Protein AF-A0A1B9GED1-F1 (afdb_monomer_lite)

Radius of gyration: 31.25 Å; chains: 1; bounding box: 95×29×102 Å

Secondary structure (DSSP, 8-state):
--STTSTTSSS-TT-----HHHHHHHHHHHHHHHHHHHHHHHHHHHHHBTTTBTT--SEEEEEPTTSSSS--EEEEEETTEEEEEES-SSSS-SEEE--SS----TTTTT--TT-HHHHHH----HHHHHHHHHHHHHHHHHHHHHHHHHH-TTTHHHHHHHHHHHHHHHHHHHHHHHHHHHHHHHHHHH-SS-EEEEE-HHHHHHHHHHHHHHHHHHHHHHHHHHHHHHHHS-GGGSSTTS-S----------

Structure (mmCIF, N/CA/C/O backbone):
data_AF-A0A1B9GED1-F1
#
_entry.id   AF-A0A1B9GED1-F1
#
loop_
_atom_site.group_PDB
_atom_site.id
_atom_site.type_symbol
_atom_site.label_atom_id
_atom_site.label_alt_id
_atom_site.label_comp_id
_atom_site.label_asym_id
_atom_site.label_entity_id
_atom_site.label_seq_id
_atom_site.pdbx_PDB_ins_code
_atom_site.Cartn_x
_atom_site.Cartn_y
_atom_site.Cartn_z
_atom_site.occupancy
_atom_site.B_iso_or_equiv
_atom_site.auth_seq_id
_atom_site.auth_comp_id
_atom_site.auth_asym_id
_atom_site.auth_atom_id
_atom_site.pdbx_PDB_model_num
ATOM 1 N N . MET A 1 1 ? -71.899 12.564 31.292 1.00 49.69 1 MET A N 1
ATOM 2 C CA . MET A 1 1 ? -70.900 12.578 30.197 1.00 49.69 1 MET A CA 1
ATOM 3 C C . MET A 1 1 ? -69.462 12.657 30.742 1.00 49.69 1 MET A C 1
ATOM 5 O O . MET A 1 1 ? -68.609 13.243 30.095 1.00 49.69 1 MET A O 1
ATOM 9 N N . SER A 1 2 ? -69.159 12.037 31.894 1.00 50.91 2 SER A N 1
ATOM 10 C CA . SER A 1 2 ? -67.890 12.302 32.607 1.00 50.91 2 SER A CA 1
ATOM 11 C C . SER A 1 2 ? -67.133 11.052 33.078 1.00 50.91 2 SER A C 1
ATOM 13 O O . SER A 1 2 ? -66.096 11.191 33.710 1.00 50.91 2 SER A O 1
ATOM 15 N N . GLU A 1 3 ? -67.602 9.841 32.758 1.00 50.19 3 GLU A N 1
ATOM 16 C CA . GLU A 1 3 ? -66.958 8.585 33.200 1.00 50.19 3 GLU A CA 1
ATOM 17 C C . GLU A 1 3 ? -66.193 7.836 32.097 1.00 50.19 3 GLU A C 1
ATOM 19 O O . GLU A 1 3 ? -65.493 6.868 32.373 1.00 50.19 3 GLU A O 1
ATOM 24 N N . LEU A 1 4 ? -66.255 8.295 30.844 1.00 48.47 4 LEU A N 1
ATOM 25 C CA . LEU A 1 4 ? -65.617 7.606 29.712 1.00 48.47 4 LEU A CA 1
ATOM 26 C C . LEU A 1 4 ? -64.160 8.023 29.450 1.00 48.47 4 LEU A C 1
ATOM 28 O O . LEU A 1 4 ? -63.501 7.407 28.624 1.00 48.47 4 LEU A O 1
ATOM 32 N N . ALA A 1 5 ? -63.630 9.011 30.178 1.00 50.72 5 ALA A N 1
ATOM 33 C CA . ALA A 1 5 ? -62.252 9.488 30.007 1.00 50.72 5 ALA A CA 1
ATOM 34 C C . ALA A 1 5 ? -61.219 8.771 30.902 1.00 50.72 5 ALA A C 1
ATOM 36 O O . ALA A 1 5 ? -60.024 9.023 30.781 1.00 50.72 5 ALA A O 1
ATOM 37 N N . VAL A 1 6 ? -61.648 7.881 31.805 1.00 52.50 6 VAL A N 1
ATOM 38 C CA . VAL A 1 6 ? -60.751 7.248 32.795 1.00 52.50 6 VAL A CA 1
ATOM 39 C C . VAL A 1 6 ? -60.205 5.892 32.320 1.00 52.50 6 VAL A C 1
ATOM 41 O O . VAL A 1 6 ? -59.178 5.432 32.811 1.00 52.50 6 VAL A O 1
ATOM 44 N N . LEU A 1 7 ? -60.819 5.262 31.313 1.00 46.66 7 LEU A N 1
ATOM 45 C CA . LEU A 1 7 ? -60.425 3.919 30.861 1.00 46.66 7 LEU A CA 1
ATOM 46 C C . LEU A 1 7 ? -59.359 3.887 29.756 1.00 46.66 7 LEU A C 1
ATOM 48 O O . LEU A 1 7 ? -58.819 2.819 29.476 1.00 46.66 7 LEU A O 1
ATOM 52 N N . GLU A 1 8 ? -58.990 5.029 29.176 1.00 49.50 8 GLU A N 1
ATOM 53 C CA . GLU A 1 8 ? -57.940 5.087 28.145 1.00 49.50 8 GLU A CA 1
ATOM 54 C C . GLU A 1 8 ? -56.538 5.380 28.713 1.00 49.50 8 GLU A C 1
ATOM 56 O O . GLU A 1 8 ? -55.546 5.302 27.998 1.00 49.50 8 GLU A O 1
ATOM 61 N N . SER A 1 9 ? -56.422 5.636 30.023 1.00 47.53 9 SER A N 1
ATOM 62 C CA . SER A 1 9 ? -55.143 5.982 30.668 1.00 47.53 9 SER A CA 1
ATOM 63 C C . SER A 1 9 ? -54.380 4.785 31.258 1.00 47.53 9 SER A C 1
ATOM 65 O O . SER A 1 9 ? -53.313 4.973 31.837 1.00 47.53 9 SER A O 1
ATOM 67 N N . SER A 1 10 ? -54.895 3.555 31.155 1.00 49.31 10 SER A N 1
ATOM 68 C CA . SER A 1 10 ? -54.332 2.398 31.882 1.00 49.31 10 SER A CA 1
ATOM 69 C C . SER A 1 10 ? -53.631 1.361 30.991 1.00 49.31 10 SER A C 1
ATOM 71 O O . SER A 1 10 ? -53.349 0.248 31.425 1.00 49.31 10 SER A O 1
ATOM 73 N N . LYS A 1 11 ? -53.320 1.703 29.731 1.00 47.22 11 LYS A N 1
ATOM 74 C CA . LYS A 1 11 ? -52.725 0.757 28.766 1.00 47.22 11 LYS A CA 1
ATOM 75 C C . LYS A 1 11 ? -51.318 1.120 28.274 1.00 47.22 11 LYS A C 1
ATOM 77 O O . LYS A 1 11 ? -50.895 0.608 27.242 1.00 47.22 11 LYS A O 1
ATOM 82 N N . GLU A 1 12 ? -50.576 1.936 29.024 1.00 50.53 12 GLU A N 1
ATOM 83 C CA . GLU A 1 12 ? -49.161 2.249 28.736 1.00 50.53 12 GLU A CA 1
ATOM 84 C C . GLU A 1 12 ? -48.165 1.840 29.838 1.00 50.53 12 GLU A C 1
ATOM 86 O O . GLU A 1 12 ? -46.973 2.119 29.732 1.00 50.53 12 GLU A O 1
ATOM 91 N N . GLU A 1 13 ? -48.577 1.091 30.862 1.00 48.38 13 GLU A N 1
ATOM 92 C CA . GLU A 1 13 ? -47.628 0.544 31.839 1.00 48.38 13 GLU A CA 1
ATOM 93 C C . GLU A 1 13 ? -47.234 -0.889 31.483 1.00 48.38 13 GLU A C 1
ATOM 95 O O . GLU A 1 13 ? -47.872 -1.867 31.867 1.00 48.38 13 GLU A O 1
ATOM 100 N N . GLY A 1 14 ? -46.155 -1.038 30.715 1.00 47.31 14 GLY A N 1
ATOM 101 C CA . GLY A 1 14 ? -45.627 -2.376 30.454 1.00 47.31 14 GLY A CA 1
ATOM 102 C C . GLY A 1 14 ? -44.462 -2.498 29.487 1.00 47.31 14 GLY A C 1
ATOM 103 O O . GLY A 1 14 ? -44.028 -3.617 29.218 1.00 47.31 14 GLY A O 1
ATOM 104 N N . SER A 1 15 ? -43.901 -1.405 28.967 1.00 44.84 15 SER A N 1
ATOM 105 C CA . SER A 1 15 ? -42.656 -1.506 28.203 1.00 44.84 15 SER A CA 1
ATOM 106 C C . SER A 1 15 ? -41.478 -1.557 29.173 1.00 44.84 15 SER A C 1
ATOM 108 O O . SER A 1 15 ? -40.827 -0.553 29.453 1.00 44.84 15 SER A O 1
ATOM 110 N N . LYS A 1 16 ? -41.219 -2.754 29.726 1.00 47.09 16 LYS A N 1
ATOM 111 C CA . LYS A 1 16 ? -39.972 -3.088 30.430 1.00 47.09 16 LYS A CA 1
ATOM 112 C C . LYS A 1 16 ? -38.808 -2.616 29.564 1.00 47.09 16 LYS A C 1
ATOM 114 O O . LYS A 1 16 ? -38.474 -3.257 28.564 1.00 47.09 16 LYS A O 1
ATOM 119 N N . GLY A 1 17 ? -38.209 -1.492 29.953 1.00 49.69 17 GLY A N 1
ATOM 120 C CA . GLY A 1 17 ? -37.041 -0.911 29.315 1.00 49.69 17 GLY A CA 1
ATOM 121 C C . GLY A 1 17 ? -35.913 -1.929 29.314 1.00 49.69 17 GLY A C 1
ATOM 122 O O . GLY A 1 17 ? -35.158 -2.049 30.277 1.00 49.69 17 GLY A O 1
ATOM 123 N N . ARG A 1 18 ? -35.800 -2.703 28.228 1.00 52.97 18 ARG A N 1
ATOM 124 C CA . ARG A 1 18 ? -34.623 -3.534 27.987 1.00 52.97 18 ARG A CA 1
ATOM 125 C C . ARG A 1 18 ? -33.403 -2.615 28.059 1.00 52.97 18 ARG A C 1
ATOM 127 O O . ARG A 1 18 ? -33.488 -1.482 27.592 1.00 52.97 18 ARG A O 1
ATOM 134 N N . PRO A 1 19 ? -32.263 -3.062 28.601 1.00 52.03 19 PRO A N 1
ATOM 135 C CA . PRO A 1 19 ? -31.052 -2.252 28.685 1.00 52.03 19 PRO A CA 1
ATOM 136 C C . PRO A 1 19 ? -30.494 -1.965 27.276 1.00 52.03 19 PRO A C 1
ATOM 138 O O . PRO A 1 19 ? -29.561 -2.612 26.800 1.00 52.03 19 PRO A O 1
ATOM 141 N N . VAL A 1 20 ? -31.065 -0.968 26.589 1.00 57.56 20 VAL A N 1
ATOM 142 C CA . VAL A 1 20 ? -30.758 -0.584 25.197 1.00 57.56 20 VAL A CA 1
ATOM 143 C C . VAL A 1 20 ? -29.296 -0.129 25.049 1.00 57.56 20 VAL A C 1
ATOM 145 O O . VAL A 1 20 ? -28.710 -0.195 23.967 1.00 57.56 20 VAL A O 1
ATOM 148 N N . GLY A 1 21 ? -28.647 0.266 26.149 1.00 63.56 21 GLY A N 1
ATOM 149 C CA . GLY A 1 21 ? -27.262 0.742 26.150 1.00 63.56 21 GLY A CA 1
ATOM 150 C C . GLY A 1 21 ? -26.200 -0.328 25.861 1.00 63.56 21 GLY A C 1
ATOM 151 O O . GLY A 1 21 ? -25.127 0.009 25.356 1.00 63.56 21 GLY A O 1
ATOM 152 N N . GLY A 1 22 ? -26.470 -1.605 26.156 1.00 76.00 22 GLY A N 1
ATOM 153 C CA . GLY A 1 22 ? -25.480 -2.681 26.006 1.00 76.00 22 GLY A CA 1
ATOM 154 C C . GLY A 1 22 ? -25.282 -3.131 24.558 1.00 76.00 22 GLY A C 1
ATOM 155 O O . GLY A 1 22 ? -24.154 -3.349 24.116 1.00 76.00 22 GLY A O 1
ATOM 156 N N . TRP A 1 23 ? -26.371 -3.236 23.796 1.00 81.56 23 TRP A N 1
ATOM 157 C CA . TRP A 1 23 ? -26.339 -3.781 22.437 1.00 81.56 23 TRP A CA 1
ATOM 158 C C . TRP A 1 23 ? -25.676 -2.830 21.435 1.00 81.56 23 TRP A C 1
ATOM 160 O O . TRP A 1 23 ? -24.825 -3.258 20.658 1.00 81.56 23 TRP A O 1
ATOM 170 N N . ARG A 1 24 ? -25.943 -1.519 21.541 1.00 83.38 24 ARG A N 1
ATOM 171 C CA . ARG A 1 24 ? -25.290 -0.495 20.704 1.00 83.38 24 ARG A CA 1
ATOM 172 C C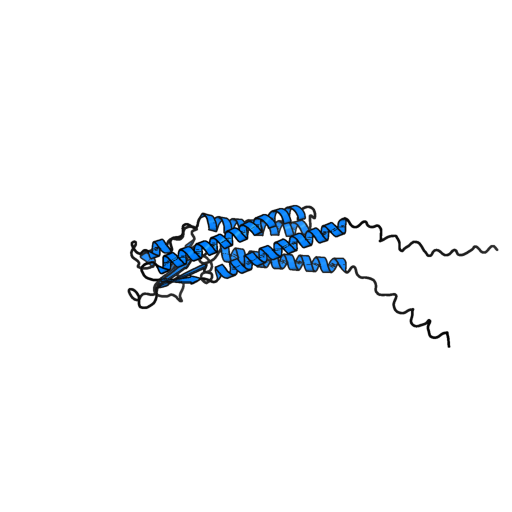 . ARG A 1 24 ? -23.764 -0.501 20.843 1.00 83.38 24 ARG A C 1
ATOM 174 O O . ARG A 1 24 ? -23.058 -0.358 19.853 1.00 83.38 24 ARG A O 1
ATOM 181 N N . ARG A 1 25 ? -23.244 -0.718 22.058 1.00 81.50 25 ARG A N 1
ATOM 182 C CA . ARG A 1 25 ? -21.794 -0.827 22.306 1.00 81.50 25 ARG A CA 1
ATOM 183 C C . ARG A 1 25 ? -21.185 -2.073 21.673 1.00 81.50 25 ARG A C 1
ATOM 185 O O . ARG A 1 25 ? -20.108 -1.981 21.098 1.00 81.50 25 ARG A O 1
ATOM 192 N N . LYS A 1 26 ? -21.874 -3.215 21.758 1.00 85.94 26 LYS A N 1
ATOM 193 C CA . LYS A 1 26 ? -21.424 -4.459 21.119 1.00 85.94 26 LYS A CA 1
ATOM 194 C C . LYS A 1 26 ? -21.364 -4.304 19.599 1.00 85.94 26 LYS A C 1
ATOM 196 O O . LYS A 1 26 ? -20.358 -4.673 19.009 1.00 85.94 26 LYS A O 1
ATOM 201 N N . ILE A 1 27 ? -22.384 -3.694 18.990 1.00 89.38 27 ILE A N 1
ATOM 202 C CA . ILE A 1 27 ? -22.402 -3.417 17.544 1.00 89.38 27 ILE A CA 1
ATOM 203 C C . ILE A 1 27 ? -21.250 -2.486 17.154 1.00 89.38 27 ILE A C 1
ATOM 205 O O . ILE A 1 27 ? -20.522 -2.790 16.216 1.00 89.38 27 ILE A O 1
ATOM 209 N N . ALA A 1 28 ? -21.039 -1.392 17.895 1.00 88.25 28 ALA A N 1
ATOM 210 C CA . ALA A 1 28 ? -19.936 -0.469 17.626 1.00 88.25 28 ALA A CA 1
ATOM 211 C C . ALA A 1 28 ? -18.566 -1.159 17.735 1.00 88.25 28 ALA A C 1
ATOM 213 O O . ALA A 1 28 ? -17.721 -0.984 16.864 1.00 88.25 28 ALA A O 1
ATOM 214 N N . PHE A 1 29 ? -18.362 -1.987 18.764 1.00 88.19 29 PHE A N 1
ATOM 215 C CA . PHE A 1 29 ? -17.123 -2.744 18.938 1.00 88.19 29 PHE A CA 1
ATOM 216 C C . PHE A 1 29 ? -16.876 -3.717 17.778 1.00 88.19 29 PHE A C 1
ATOM 218 O O . PHE A 1 29 ? -15.775 -3.741 17.235 1.00 88.19 29 PHE A O 1
ATOM 225 N N . VAL A 1 30 ? -17.897 -4.479 17.371 1.00 90.62 30 VAL A N 1
ATOM 226 C CA . VAL A 1 30 ? -17.800 -5.410 16.236 1.00 90.62 30 VAL A CA 1
ATOM 227 C C . VAL A 1 30 ? -17.515 -4.653 14.939 1.00 90.62 30 VAL A C 1
ATOM 229 O O . VAL A 1 30 ? -16.606 -5.037 14.215 1.00 90.62 30 VAL A O 1
ATOM 232 N N . GLY A 1 31 ? -18.212 -3.544 14.676 1.00 92.38 31 GLY A N 1
ATOM 233 C CA . GLY A 1 31 ? -17.988 -2.730 13.478 1.00 92.38 31 GLY A CA 1
ATOM 234 C C . GLY A 1 31 ? -16.567 -2.165 13.400 1.00 92.38 31 GLY A C 1
ATOM 235 O O . GLY A 1 31 ? -15.905 -2.304 12.373 1.00 92.38 31 GLY A O 1
ATOM 236 N N . ILE A 1 32 ? -16.062 -1.599 14.503 1.00 90.50 32 ILE A N 1
ATOM 237 C CA . ILE A 1 32 ? -14.676 -1.115 14.590 1.00 90.50 32 ILE A CA 1
ATOM 238 C C . ILE A 1 32 ? -13.698 -2.275 14.382 1.00 90.50 32 ILE A C 1
ATOM 240 O O . ILE A 1 32 ? -12.747 -2.142 13.619 1.00 90.50 32 ILE A O 1
ATOM 244 N N . PHE A 1 33 ? -13.942 -3.430 15.003 1.00 89.44 33 PHE A N 1
ATOM 245 C CA . PHE A 1 33 ? -13.095 -4.611 14.845 1.00 89.44 33 PHE A CA 1
ATOM 246 C C . PHE A 1 33 ? -13.048 -5.114 13.392 1.00 89.44 33 PHE A C 1
ATOM 248 O O . PHE A 1 33 ? -11.969 -5.416 12.881 1.00 89.44 33 PHE A O 1
ATOM 255 N N . THR A 1 34 ? -14.182 -5.144 12.693 1.00 92.19 34 THR A N 1
ATOM 256 C CA . THR A 1 34 ? -14.242 -5.520 11.275 1.00 92.19 34 THR A CA 1
ATOM 257 C C . THR A 1 34 ? -13.488 -4.524 10.393 1.00 92.19 34 THR A C 1
ATOM 259 O O . THR A 1 34 ? -12.679 -4.945 9.566 1.00 92.19 34 THR A O 1
ATOM 262 N N . LEU A 1 35 ? -13.681 -3.214 10.593 1.00 91.56 35 LEU A N 1
ATOM 263 C CA . LEU A 1 35 ? -12.949 -2.172 9.857 1.00 91.56 35 LEU A CA 1
ATOM 264 C C . LEU A 1 35 ? -11.442 -2.277 10.074 1.00 91.56 35 LEU A C 1
ATOM 266 O O . LEU A 1 35 ? -10.665 -2.240 9.119 1.00 91.56 35 LEU A O 1
ATOM 270 N N . ILE A 1 36 ? -11.042 -2.484 11.329 1.00 88.06 36 ILE A N 1
ATOM 271 C CA . ILE A 1 36 ? -9.669 -2.777 11.711 1.00 88.06 36 ILE A CA 1
ATOM 272 C C . ILE A 1 36 ? -9.158 -3.939 10.854 1.00 88.06 36 ILE A C 1
ATOM 274 O O . ILE A 1 36 ? -8.160 -3.766 10.154 1.00 88.06 36 ILE A O 1
ATOM 278 N N . LEU A 1 37 ? -9.804 -5.114 10.892 1.00 90.56 37 LEU A N 1
ATOM 279 C CA . LEU A 1 37 ? -9.379 -6.314 10.154 1.00 90.56 37 LEU A CA 1
ATOM 280 C C . LEU A 1 37 ? -9.177 -6.037 8.664 1.00 90.56 37 LEU A C 1
ATOM 282 O O . LEU A 1 37 ? -8.064 -6.251 8.188 1.00 90.56 37 LEU A O 1
ATOM 286 N N . ILE A 1 38 ? -10.183 -5.468 7.993 1.00 93.00 38 ILE A N 1
ATOM 287 C CA . ILE A 1 38 ? -10.121 -5.107 6.568 1.00 93.00 38 ILE A CA 1
ATOM 288 C C . ILE A 1 38 ? -8.890 -4.244 6.286 1.00 93.00 38 ILE A C 1
ATOM 290 O O . ILE A 1 38 ? -8.091 -4.573 5.414 1.00 93.00 38 ILE A O 1
ATOM 294 N N . THR A 1 39 ? -8.690 -3.188 7.076 1.00 91.00 39 THR A N 1
ATOM 295 C CA . THR A 1 39 ? -7.584 -2.238 6.889 1.00 91.00 39 THR A CA 1
ATOM 296 C C . THR A 1 39 ? -6.218 -2.924 6.905 1.00 91.00 39 THR A C 1
ATOM 298 O O . THR A 1 39 ? -5.364 -2.645 6.077 1.00 91.00 39 THR A O 1
ATOM 301 N N . PHE A 1 40 ? -5.997 -3.870 7.811 1.00 88.56 40 PHE A N 1
ATOM 302 C CA . PHE A 1 40 ? -4.710 -4.578 7.883 1.00 88.56 40 PHE A CA 1
ATOM 303 C C . PHE A 1 40 ? -4.542 -5.636 6.831 1.00 88.56 40 PHE A C 1
ATOM 305 O O . PHE A 1 40 ? -3.427 -5.825 6.375 1.00 88.56 40 PHE A O 1
ATOM 312 N N . THR A 1 41 ? -5.616 -6.323 6.449 1.00 91.94 41 THR A N 1
ATOM 313 C CA . THR A 1 41 ? -5.545 -7.234 5.312 1.00 91.94 41 THR A CA 1
ATOM 314 C C . THR A 1 41 ? -5.113 -6.458 4.072 1.00 91.94 41 THR A C 1
ATOM 316 O O . THR A 1 41 ? -4.221 -6.915 3.368 1.00 91.94 41 THR A O 1
ATOM 319 N N . LEU A 1 42 ? -5.645 -5.247 3.863 1.00 92.06 42 LEU A N 1
ATOM 320 C CA . LEU A 1 42 ? -5.200 -4.358 2.789 1.00 92.06 42 LEU A CA 1
ATOM 321 C C . LEU A 1 42 ? -3.726 -3.948 2.944 1.00 92.06 42 LEU A C 1
ATOM 323 O O . LEU A 1 42 ? -2.961 -4.133 2.004 1.00 92.06 42 LEU A O 1
ATOM 327 N N . GLN A 1 43 ? -3.287 -3.473 4.118 1.00 89.38 43 GLN A N 1
ATOM 328 C CA . GLN A 1 43 ? -1.872 -3.115 4.339 1.00 89.38 43 GLN A CA 1
ATOM 329 C C . GLN A 1 43 ? -0.916 -4.297 4.151 1.00 89.38 43 GLN A C 1
ATOM 331 O O . GLN A 1 43 ? 0.175 -4.132 3.605 1.00 89.38 43 GLN A O 1
ATOM 336 N N . LEU A 1 44 ? -1.319 -5.489 4.591 1.00 88.69 44 LEU A N 1
ATOM 337 C CA . LEU A 1 44 ? -0.540 -6.712 4.467 1.00 88.69 44 LEU A CA 1
ATOM 338 C C . LEU A 1 44 ? -0.439 -7.143 3.000 1.00 88.69 44 LEU A C 1
ATOM 340 O O . LEU A 1 44 ? 0.664 -7.406 2.529 1.00 88.69 44 LEU A O 1
ATOM 344 N N . LEU A 1 45 ? -1.556 -7.142 2.263 1.00 90.06 45 LEU A N 1
ATOM 345 C CA . LEU A 1 45 ? -1.579 -7.414 0.821 1.00 90.06 45 LEU A CA 1
ATOM 346 C C . LEU A 1 45 ? -0.681 -6.437 0.057 1.00 90.06 45 LEU A C 1
ATOM 348 O O . LEU A 1 45 ? 0.136 -6.860 -0.760 1.00 90.06 45 LEU A O 1
ATOM 352 N N . SER A 1 46 ? -0.770 -5.144 0.369 1.00 86.69 46 SER A N 1
ATOM 353 C CA . SER A 1 46 ? 0.071 -4.122 -0.251 1.00 86.69 46 SER A CA 1
ATOM 354 C C . SER A 1 46 ? 1.555 -4.296 0.090 1.00 86.69 46 SER A C 1
ATOM 356 O O . SER A 1 46 ? 2.410 -4.133 -0.779 1.00 86.69 46 SER A O 1
ATOM 358 N N . SER A 1 47 ? 1.877 -4.679 1.327 1.00 83.38 47 SER A N 1
ATOM 359 C CA . SER A 1 47 ? 3.257 -4.886 1.797 1.00 83.38 47 SER A CA 1
ATOM 360 C C . SER A 1 47 ? 3.907 -6.157 1.227 1.00 83.38 47 SER A C 1
ATOM 362 O O . SER A 1 47 ? 5.127 -6.207 1.061 1.00 83.38 47 SER A O 1
ATOM 364 N N . LEU A 1 48 ? 3.106 -7.178 0.904 1.00 82.44 48 LEU A N 1
ATOM 365 C CA . LEU A 1 48 ? 3.549 -8.445 0.304 1.00 82.44 48 LEU A CA 1
ATOM 366 C C . LEU A 1 48 ? 3.539 -8.425 -1.240 1.00 82.44 48 LEU A C 1
ATOM 368 O O . LEU A 1 48 ? 3.965 -9.394 -1.868 1.00 82.44 48 LEU A O 1
ATOM 372 N N . SER A 1 49 ? 3.084 -7.333 -1.857 1.00 77.62 49 SER A N 1
ATOM 373 C CA . SER A 1 49 ? 2.788 -7.240 -3.295 1.00 77.62 49 SER A CA 1
ATOM 374 C C . SER A 1 49 ? 3.963 -7.490 -4.265 1.00 77.62 49 SER A C 1
ATOM 376 O O . SER A 1 49 ? 5.136 -7.279 -3.947 1.00 77.62 49 SER A O 1
ATOM 378 N N . THR A 1 50 ? 3.582 -7.925 -5.473 1.00 67.19 50 THR A N 1
ATOM 379 C CA . THR A 1 50 ? 4.323 -8.274 -6.706 1.00 67.19 50 THR A CA 1
ATOM 380 C C . THR A 1 50 ? 5.222 -9.491 -6.653 1.00 67.19 50 THR A C 1
ATOM 382 O O . THR A 1 50 ? 5.071 -10.359 -7.503 1.00 67.19 50 THR A O 1
ATOM 385 N N . ALA A 1 51 ? 6.117 -9.610 -5.672 1.00 66.69 51 ALA A N 1
ATOM 386 C CA . ALA A 1 51 ? 7.021 -10.764 -5.645 1.00 66.69 51 ALA A CA 1
ATOM 387 C C . ALA A 1 51 ? 6.335 -12.049 -5.140 1.00 66.69 51 ALA A C 1
ATOM 389 O O . ALA A 1 51 ? 6.794 -13.148 -5.433 1.00 66.69 51 ALA A O 1
ATOM 390 N N . ILE A 1 52 ? 5.229 -11.908 -4.398 1.00 71.88 52 ILE A N 1
ATOM 391 C CA . ILE A 1 52 ? 4.420 -13.027 -3.886 1.00 71.88 52 ILE A CA 1
ATOM 392 C C . ILE A 1 52 ? 3.083 -13.121 -4.632 1.00 71.88 52 ILE A C 1
ATOM 394 O O . ILE A 1 52 ? 2.624 -14.216 -4.943 1.00 71.88 52 ILE A O 1
ATOM 398 N N . ILE A 1 53 ? 2.459 -11.975 -4.931 1.00 78.38 53 ILE A N 1
ATOM 399 C CA . ILE A 1 53 ? 1.189 -11.900 -5.662 1.00 78.38 53 ILE A CA 1
ATOM 400 C C . ILE A 1 53 ? 1.420 -11.087 -6.935 1.00 78.38 53 ILE A C 1
ATOM 402 O O . ILE A 1 53 ? 1.392 -9.857 -6.907 1.00 78.38 53 ILE A O 1
ATOM 406 N N . THR A 1 54 ? 1.658 -11.787 -8.042 1.00 75.75 54 THR A N 1
ATOM 407 C CA . THR A 1 54 ? 2.010 -11.212 -9.348 1.00 75.75 54 THR A CA 1
ATOM 408 C C . THR A 1 54 ? 1.016 -10.187 -9.912 1.00 75.75 54 THR A C 1
ATOM 410 O O . THR A 1 54 ? 1.497 -9.194 -10.454 1.00 75.75 54 THR A O 1
ATOM 413 N N . PRO A 1 55 ? -0.325 -10.321 -9.772 1.00 77.62 55 PRO A N 1
ATOM 414 C CA . PRO A 1 55 ? -1.252 -9.303 -10.278 1.00 77.62 55 PRO A CA 1
ATOM 415 C C . PRO A 1 55 ? -1.324 -8.047 -9.400 1.00 77.62 55 PRO A C 1
ATOM 417 O O . PRO A 1 55 ? -1.976 -7.079 -9.780 1.00 77.62 55 PRO A O 1
ATOM 420 N N . LEU A 1 56 ? -0.716 -8.055 -8.207 1.00 83.38 56 LEU A N 1
ATOM 421 C CA . LEU A 1 56 ? -0.647 -6.876 -7.352 1.00 83.38 56 LEU A CA 1
ATOM 422 C C . LEU A 1 56 ? 0.680 -6.176 -7.600 1.00 83.38 56 LEU A C 1
ATOM 424 O O . LEU A 1 56 ? 1.686 -6.507 -6.979 1.00 83.38 56 LEU A O 1
ATOM 428 N N . ASP A 1 57 ? 0.674 -5.190 -8.478 1.00 87.56 57 ASP A N 1
ATOM 429 C CA . ASP A 1 57 ? 1.802 -4.323 -8.776 1.00 87.56 57 ASP A CA 1
ATOM 430 C C . ASP A 1 57 ? 1.566 -2.890 -8.298 1.00 87.56 57 ASP A C 1
ATOM 432 O O . ASP A 1 57 ? 0.442 -2.397 -8.198 1.00 87.56 57 ASP A O 1
ATOM 436 N N . LEU A 1 58 ? 2.654 -2.225 -7.924 1.00 86.12 58 LEU A N 1
ATOM 437 C CA . LEU A 1 58 ? 2.672 -0.797 -7.622 1.00 86.12 58 LEU A CA 1
ATOM 438 C C . LEU A 1 58 ? 2.846 0.009 -8.910 1.00 86.12 58 LEU A C 1
ATOM 440 O O . LEU A 1 58 ? 2.195 1.032 -9.105 1.00 86.12 58 LEU A O 1
ATOM 444 N N . ILE A 1 59 ? 3.709 -0.479 -9.793 1.00 90.06 59 ILE A N 1
ATOM 445 C CA . ILE A 1 59 ? 3.956 0.067 -11.121 1.00 90.06 59 ILE A CA 1
ATOM 446 C C . ILE A 1 59 ? 4.397 -1.078 -12.023 1.00 90.06 59 ILE A C 1
ATOM 448 O O . ILE A 1 59 ? 5.186 -1.924 -11.592 1.00 90.06 59 ILE A O 1
ATOM 452 N N . HIS A 1 60 ? 3.939 -1.084 -13.266 1.00 91.94 60 HIS A N 1
ATOM 453 C CA . HIS A 1 60 ? 4.538 -1.910 -14.302 1.00 91.94 60 HIS A CA 1
ATOM 454 C C . HIS A 1 60 ? 4.989 -1.044 -15.464 1.00 91.94 60 HIS A C 1
ATOM 456 O O . HIS A 1 60 ? 4.405 -0.005 -15.765 1.00 91.94 60 HIS A O 1
ATOM 462 N N . ALA A 1 61 ? 6.080 -1.460 -16.084 1.00 91.00 61 ALA A N 1
ATOM 463 C CA . ALA A 1 61 ? 6.606 -0.863 -17.285 1.00 91.00 61 ALA A CA 1
ATOM 464 C C . ALA A 1 61 ? 6.609 -1.918 -18.382 1.00 91.00 61 ALA A C 1
ATOM 466 O O . ALA A 1 61 ? 7.203 -2.984 -18.211 1.00 91.00 61 ALA A O 1
ATOM 467 N N . GLU A 1 62 ? 5.998 -1.598 -19.515 1.00 91.06 62 GLU A N 1
ATOM 468 C CA . GLU A 1 62 ? 5.958 -2.465 -20.691 1.00 91.06 62 GLU A CA 1
ATOM 469 C C . GLU A 1 62 ? 6.695 -1.831 -21.863 1.00 91.06 62 GLU A C 1
ATOM 471 O O . GLU A 1 62 ? 6.626 -0.619 -22.089 1.00 91.06 62 GLU A O 1
ATOM 476 N N . LEU A 1 63 ? 7.437 -2.643 -22.611 1.00 87.00 63 LEU A N 1
ATOM 477 C CA . LEU A 1 63 ? 8.089 -2.179 -23.824 1.00 87.00 63 LEU A CA 1
ATOM 478 C C . LEU A 1 63 ? 7.035 -1.969 -24.916 1.00 87.00 63 LEU A C 1
ATOM 480 O O . LEU A 1 63 ? 6.278 -2.879 -25.243 1.00 87.00 63 LEU A O 1
ATOM 484 N N . VAL A 1 64 ? 7.005 -0.769 -25.503 1.00 72.81 64 VAL A N 1
ATOM 485 C CA . VAL A 1 64 ? 6.018 -0.430 -26.537 1.00 72.81 64 VAL A CA 1
ATOM 486 C C . VAL A 1 64 ? 6.253 -1.290 -27.791 1.00 72.81 64 VAL A C 1
ATOM 488 O O . VAL A 1 64 ? 7.350 -1.220 -28.363 1.00 72.81 64 VAL A O 1
ATOM 491 N N . PRO A 1 65 ? 5.246 -2.045 -28.276 1.00 65.31 65 PRO A N 1
ATOM 492 C CA . PRO A 1 65 ? 5.387 -2.840 -29.491 1.00 65.31 65 PRO A CA 1
ATOM 493 C C . PRO A 1 65 ? 5.750 -1.943 -30.686 1.00 65.31 65 PRO A C 1
ATOM 495 O O . PRO A 1 65 ? 5.165 -0.879 -30.891 1.00 65.31 65 PRO A O 1
ATOM 498 N N . GLY A 1 66 ? 6.769 -2.346 -31.452 1.00 62.62 66 GLY A N 1
ATOM 499 C CA . GLY A 1 66 ? 7.280 -1.594 -32.608 1.00 62.62 66 GLY A CA 1
ATOM 500 C C . GLY A 1 66 ? 8.380 -0.561 -32.309 1.00 62.62 66 GLY A C 1
ATOM 501 O O . GLY A 1 66 ? 8.828 0.129 -33.224 1.00 62.62 66 GLY A O 1
ATOM 502 N N . ARG A 1 67 ? 8.857 -0.441 -31.061 1.00 61.19 67 ARG A N 1
ATOM 503 C CA . ARG A 1 67 ? 10.056 0.345 -30.705 1.00 61.19 67 ARG A CA 1
ATOM 504 C C . ARG A 1 67 ? 11.104 -0.538 -30.023 1.00 61.19 67 ARG A C 1
ATOM 506 O O . ARG A 1 67 ? 11.270 -0.478 -28.810 1.00 61.19 67 ARG A O 1
ATOM 513 N N . GLY A 1 68 ? 11.822 -1.333 -30.813 1.00 66.31 68 GLY A N 1
ATOM 514 C CA . GLY A 1 68 ? 12.878 -2.232 -30.341 1.00 66.31 68 GLY A CA 1
ATOM 515 C C . GLY A 1 68 ? 13.136 -3.370 -31.326 1.00 66.31 68 GLY A C 1
ATOM 516 O O . GLY A 1 68 ? 12.816 -3.250 -32.505 1.00 66.31 68 GLY A O 1
ATOM 517 N N . ASP A 1 69 ? 13.662 -4.476 -30.815 1.00 75.62 69 ASP A N 1
ATOM 518 C CA . ASP A 1 69 ? 13.834 -5.765 -31.508 1.00 75.62 69 ASP A CA 1
ATOM 519 C C . ASP A 1 69 ? 12.515 -6.528 -31.748 1.00 75.62 69 ASP A C 1
ATOM 521 O O . ASP A 1 69 ? 12.514 -7.585 -32.371 1.00 75.62 69 ASP A O 1
ATOM 525 N N . GLY A 1 70 ? 11.387 -5.988 -31.280 1.00 79.50 70 GLY A N 1
ATOM 526 C CA . GLY A 1 70 ? 10.059 -6.579 -31.446 1.00 79.50 70 GLY A CA 1
ATOM 527 C C . GLY A 1 70 ? 9.670 -7.569 -30.350 1.00 79.50 70 GLY A C 1
ATOM 528 O O . GLY A 1 70 ? 8.539 -8.047 -30.374 1.00 79.50 70 GLY A O 1
ATOM 529 N N . ILE A 1 71 ? 10.547 -7.830 -29.375 1.00 85.12 71 ILE A N 1
ATOM 530 C CA . ILE A 1 71 ? 10.273 -8.775 -28.289 1.00 85.12 71 ILE A CA 1
ATOM 531 C C . ILE A 1 71 ? 9.593 -8.034 -27.128 1.00 85.12 71 ILE A C 1
ATOM 533 O O . ILE A 1 71 ? 10.175 -7.083 -26.583 1.00 85.12 71 ILE A O 1
ATOM 537 N N . PRO A 1 72 ? 8.369 -8.426 -26.733 1.00 89.12 72 PRO A N 1
ATOM 538 C CA . PRO A 1 72 ? 7.662 -7.780 -25.640 1.00 89.12 72 PRO A CA 1
ATOM 539 C C . PRO A 1 72 ? 8.350 -8.074 -24.301 1.00 89.12 72 PRO A C 1
ATOM 541 O O . PRO A 1 72 ? 8.811 -9.182 -24.025 1.00 89.12 72 PRO A O 1
ATOM 544 N N . ARG A 1 73 ? 8.423 -7.045 -23.454 1.00 91.50 73 ARG A N 1
ATOM 545 C CA . ARG A 1 73 ? 9.050 -7.104 -22.130 1.00 91.50 73 ARG A CA 1
ATOM 546 C C . ARG A 1 73 ? 8.173 -6.372 -21.133 1.00 91.50 73 ARG A C 1
ATOM 548 O O . ARG A 1 73 ? 7.696 -5.278 -21.437 1.00 91.50 73 ARG A O 1
ATOM 555 N N . ARG A 1 74 ? 8.028 -6.928 -19.934 1.00 92.94 74 ARG A N 1
ATOM 556 C CA . ARG A 1 74 ? 7.337 -6.274 -18.819 1.00 92.94 74 ARG A CA 1
ATOM 557 C C . ARG A 1 74 ? 8.181 -6.350 -17.565 1.00 92.94 74 ARG A C 1
ATOM 559 O O . ARG A 1 74 ? 8.751 -7.391 -17.255 1.00 92.94 74 ARG A O 1
ATOM 566 N N . ILE A 1 75 ? 8.222 -5.254 -16.824 1.00 93.25 75 ILE A N 1
ATOM 567 C CA . ILE A 1 75 ? 8.846 -5.169 -15.507 1.00 93.25 75 ILE A CA 1
ATOM 568 C C . ILE A 1 75 ? 7.788 -4.638 -14.551 1.00 93.25 75 ILE A C 1
ATOM 570 O O . ILE A 1 75 ? 7.343 -3.507 -14.712 1.00 93.25 75 ILE A O 1
ATOM 574 N N . SER A 1 76 ? 7.408 -5.419 -13.548 1.00 92.88 76 SER A N 1
ATOM 575 C CA . SER A 1 76 ? 6.461 -5.002 -12.510 1.00 92.88 76 SER A CA 1
ATOM 576 C C . SER A 1 76 ? 7.175 -4.894 -11.172 1.00 92.88 76 SER A C 1
ATOM 578 O O . SER A 1 76 ? 7.956 -5.769 -10.802 1.00 92.88 76 SER A O 1
ATOM 580 N N . LEU A 1 77 ? 6.895 -3.834 -10.423 1.00 90.44 77 LEU A N 1
ATOM 581 C CA . LEU A 1 77 ? 7.481 -3.548 -9.116 1.00 90.44 77 LEU A CA 1
ATOM 582 C C . LEU A 1 77 ? 6.373 -3.463 -8.068 1.00 90.44 77 LEU A C 1
ATOM 584 O O . LEU A 1 77 ? 5.326 -2.877 -8.331 1.00 90.44 77 LEU A O 1
ATOM 588 N N . GLY A 1 78 ? 6.636 -3.948 -6.856 1.00 87.94 78 GLY A N 1
ATOM 589 C CA . GLY A 1 78 ? 5.755 -3.768 -5.697 1.00 87.94 78 GLY A CA 1
ATOM 590 C C . GLY A 1 78 ? 6.491 -3.840 -4.376 1.00 87.94 78 GLY A C 1
ATOM 591 O O . GLY A 1 78 ? 7.717 -3.806 -4.337 1.00 87.94 78 GLY A O 1
ATOM 592 N N . GLY A 1 79 ? 5.746 -3.911 -3.276 1.00 81.56 79 GLY A N 1
ATOM 593 C CA . GLY A 1 79 ? 6.260 -3.694 -1.920 1.00 81.56 79 GLY A CA 1
ATOM 594 C C . GLY A 1 79 ? 7.370 -4.657 -1.487 1.00 81.56 79 GLY A C 1
ATOM 595 O O . GLY A 1 79 ? 8.281 -4.241 -0.770 1.00 81.56 79 GLY A O 1
ATOM 596 N N . SER A 1 80 ? 7.357 -5.904 -1.967 1.00 84.94 80 SER A N 1
ATOM 597 C CA . SER A 1 80 ? 8.321 -6.944 -1.569 1.00 84.94 80 SER A CA 1
ATOM 598 C C . SER A 1 80 ? 9.398 -7.248 -2.619 1.00 84.94 80 SER A C 1
ATOM 600 O O . SER A 1 80 ? 10.311 -8.031 -2.358 1.00 84.94 80 SER A O 1
ATOM 602 N N . GLY A 1 81 ? 9.340 -6.608 -3.791 1.00 88.44 81 GLY A N 1
ATOM 603 C CA . GLY A 1 81 ? 10.293 -6.860 -4.869 1.00 88.44 81 GLY A CA 1
ATOM 604 C C . GLY A 1 81 ? 9.756 -6.470 -6.237 1.00 88.44 81 GLY A C 1
ATOM 605 O O . GLY A 1 81 ? 9.019 -5.492 -6.363 1.00 88.44 81 GLY A O 1
ATOM 606 N N . GLY A 1 82 ? 10.123 -7.243 -7.250 1.00 90.94 82 GLY A N 1
ATOM 607 C CA . GLY A 1 82 ? 9.628 -7.070 -8.607 1.00 90.94 82 GLY A CA 1
ATOM 608 C C . GLY A 1 82 ? 9.715 -8.357 -9.413 1.00 90.94 82 GLY A C 1
ATOM 609 O O . GLY A 1 82 ? 10.435 -9.287 -9.047 1.00 90.94 82 GLY A O 1
ATOM 610 N N . CYS A 1 83 ? 8.963 -8.400 -10.500 1.00 93.31 83 CYS A N 1
ATOM 611 C CA . CYS A 1 83 ? 8.922 -9.506 -11.442 1.00 93.31 83 CYS A CA 1
ATOM 612 C C . CYS A 1 83 ? 9.141 -8.985 -12.858 1.00 93.31 83 CYS A C 1
ATOM 614 O O . CYS A 1 83 ? 8.858 -7.826 -13.164 1.00 93.31 83 CYS A O 1
ATOM 616 N N . MET A 1 84 ? 9.654 -9.853 -13.714 1.00 94.38 84 MET A N 1
ATOM 617 C CA . MET A 1 84 ? 9.967 -9.558 -15.103 1.00 94.38 84 MET A CA 1
ATOM 618 C C . MET A 1 84 ? 9.433 -10.661 -16.004 1.00 94.38 84 MET A C 1
ATOM 620 O O . MET A 1 84 ? 9.478 -11.839 -15.646 1.00 94.38 84 MET A O 1
ATOM 624 N N . TRP A 1 85 ? 8.937 -10.245 -17.163 1.00 94.19 85 TRP A N 1
ATOM 625 C CA . TRP A 1 85 ? 8.440 -11.099 -18.229 1.00 94.19 85 TRP A CA 1
ATOM 626 C C . TRP A 1 85 ? 9.202 -10.787 -19.506 1.00 94.19 85 TRP A C 1
ATOM 628 O O . TRP A 1 85 ? 9.454 -9.619 -19.826 1.00 94.19 85 TRP A O 1
ATOM 638 N N . PHE A 1 86 ? 9.514 -11.847 -20.231 1.00 92.69 86 PHE A N 1
ATOM 639 C CA . PHE A 1 86 ? 10.153 -11.818 -21.530 1.00 92.69 86 PHE A CA 1
ATOM 640 C C . PHE A 1 86 ? 9.356 -12.711 -22.482 1.00 92.69 86 PHE A C 1
ATOM 642 O O . PHE A 1 86 ? 9.041 -13.844 -22.120 1.00 92.69 86 PHE A O 1
ATOM 649 N N . ASP A 1 87 ? 9.043 -12.192 -23.671 1.00 89.25 87 ASP A N 1
ATOM 650 C CA . ASP A 1 87 ? 8.323 -12.866 -24.765 1.00 89.25 87 ASP A CA 1
ATOM 651 C C . ASP A 1 87 ? 6.830 -13.168 -24.489 1.00 89.25 87 ASP A C 1
ATOM 653 O O . ASP A 1 87 ? 5.961 -12.719 -25.236 1.00 89.25 87 ASP A O 1
ATOM 657 N N . ASP A 1 88 ? 6.492 -13.819 -23.372 1.00 89.56 88 ASP A N 1
ATOM 658 C CA . ASP A 1 88 ? 5.105 -14.069 -22.953 1.00 89.56 88 ASP A CA 1
ATOM 659 C C . ASP A 1 88 ? 4.697 -13.172 -21.771 1.00 89.56 88 ASP A C 1
ATOM 661 O O . ASP A 1 88 ? 5.019 -13.439 -20.612 1.00 89.56 88 ASP A O 1
ATOM 665 N N . LEU A 1 89 ? 3.956 -12.094 -22.059 1.00 87.31 89 LEU A N 1
ATOM 666 C CA . LEU A 1 89 ? 3.444 -11.172 -21.032 1.00 87.31 89 LEU A CA 1
ATOM 667 C C . LEU A 1 89 ? 2.201 -11.690 -20.292 1.00 87.31 89 LEU A C 1
ATOM 669 O O . LEU A 1 89 ? 1.854 -11.146 -19.242 1.00 87.31 89 LEU A O 1
ATOM 673 N N . SER A 1 90 ? 1.504 -12.686 -20.849 1.00 87.88 90 SER A N 1
ATOM 674 C CA . SER A 1 90 ? 0.272 -13.244 -20.265 1.00 87.88 90 SER A CA 1
ATOM 675 C C . SER A 1 90 ? 0.548 -14.460 -19.380 1.00 87.88 90 SER A C 1
ATOM 677 O O . SER A 1 90 ? -0.281 -14.818 -18.541 1.00 87.88 90 SER A O 1
ATOM 679 N N . GLY A 1 91 ? 1.705 -15.090 -19.570 1.00 89.31 91 GLY A N 1
ATOM 680 C CA . GLY A 1 91 ? 2.179 -16.227 -18.802 1.00 89.31 91 GLY A CA 1
ATOM 681 C C . GLY A 1 91 ? 2.747 -15.889 -17.416 1.00 89.31 91 GLY A C 1
ATOM 682 O O . GLY A 1 91 ? 2.665 -14.756 -16.918 1.00 89.31 91 GLY A O 1
ATOM 683 N N . PRO A 1 92 ? 3.326 -16.898 -16.741 1.00 90.94 92 PRO A N 1
ATOM 684 C CA . PRO A 1 92 ? 4.034 -16.688 -15.487 1.00 90.94 92 PRO A CA 1
ATOM 685 C C . PRO A 1 92 ? 5.275 -15.800 -15.698 1.00 90.94 92 PRO A C 1
ATOM 687 O O . PRO A 1 92 ? 5.886 -15.841 -16.766 1.00 90.94 92 PRO A O 1
ATOM 690 N N . PRO A 1 93 ? 5.685 -15.017 -14.684 1.00 92.50 93 PRO A N 1
ATOM 691 C CA . PRO A 1 93 ? 6.892 -14.204 -14.779 1.00 92.50 93 PRO A CA 1
ATOM 692 C C . PRO A 1 93 ? 8.118 -15.081 -15.019 1.00 92.50 93 PRO A C 1
ATOM 694 O O . PRO A 1 93 ? 8.308 -16.096 -14.348 1.00 92.50 93 PRO A O 1
ATOM 697 N N . THR A 1 94 ? 8.990 -14.638 -15.921 1.00 93.62 94 THR A N 1
ATOM 698 C CA . THR A 1 94 ? 10.269 -15.292 -16.215 1.00 93.62 94 THR A CA 1
ATOM 699 C C . THR A 1 94 ? 11.157 -15.336 -14.973 1.00 93.62 94 THR A C 1
ATOM 701 O O . THR A 1 94 ? 11.801 -16.346 -14.696 1.00 93.62 94 THR A O 1
ATOM 704 N N . LYS A 1 95 ? 11.183 -14.248 -14.190 1.00 94.06 95 LYS A N 1
ATOM 705 C CA . LYS A 1 95 ? 11.916 -14.187 -12.919 1.00 94.06 95 LYS A CA 1
ATOM 706 C C . LYS A 1 95 ? 11.291 -13.164 -11.977 1.00 94.06 95 LYS A C 1
ATOM 708 O O . LYS A 1 95 ? 10.894 -12.077 -12.392 1.00 94.06 95 LYS A O 1
ATOM 713 N N . CYS A 1 96 ? 11.250 -13.497 -10.692 1.00 92.00 96 CYS A N 1
ATOM 714 C CA . CYS A 1 96 ? 10.876 -12.581 -9.619 1.00 92.00 96 CYS A CA 1
ATOM 715 C C . CYS A 1 96 ? 12.027 -12.466 -8.624 1.00 92.00 96 CYS A C 1
ATOM 717 O O . CYS A 1 96 ? 12.671 -13.459 -8.290 1.00 92.00 96 CYS A O 1
ATOM 719 N N . ILE A 1 97 ? 12.283 -11.251 -8.145 1.00 90.94 97 ILE A N 1
ATOM 720 C CA . ILE A 1 97 ? 13.336 -10.967 -7.173 1.00 90.94 97 ILE A CA 1
ATOM 721 C C . ILE A 1 97 ? 12.690 -10.334 -5.944 1.00 90.94 97 ILE A C 1
ATOM 723 O O . ILE A 1 97 ? 12.144 -9.231 -6.010 1.00 90.94 97 ILE A O 1
ATOM 727 N N . THR A 1 98 ? 12.775 -11.030 -4.811 1.00 88.00 98 THR A N 1
ATOM 728 C CA . THR A 1 98 ? 12.307 -10.564 -3.500 1.00 88.00 98 THR A CA 1
ATOM 729 C C . THR A 1 98 ? 13.419 -9.790 -2.799 1.00 88.00 98 THR A C 1
ATOM 731 O O . THR A 1 98 ? 14.223 -10.355 -2.058 1.00 88.00 98 THR A O 1
ATOM 734 N N . THR A 1 99 ? 13.506 -8.490 -3.057 1.00 85.31 99 THR A N 1
ATOM 735 C CA . 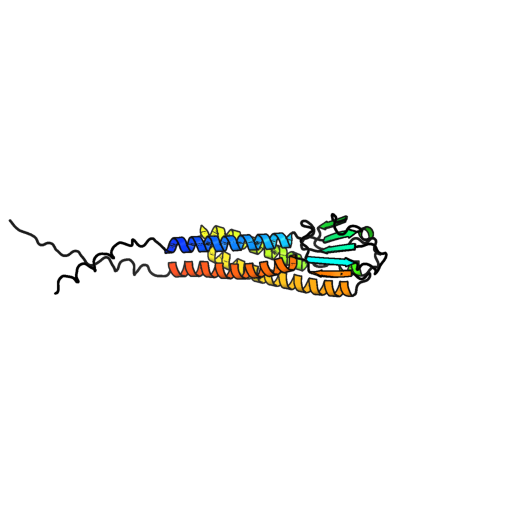THR A 1 99 ? 14.480 -7.611 -2.402 1.00 85.31 99 THR A CA 1
ATOM 736 C C . THR A 1 99 ? 13.907 -6.210 -2.232 1.00 85.31 99 THR A C 1
ATOM 738 O O . THR A 1 99 ? 13.115 -5.732 -3.047 1.00 85.31 99 THR A O 1
ATOM 741 N N . ILE A 1 100 ? 14.336 -5.530 -1.170 1.00 77.62 100 ILE A N 1
ATOM 742 C CA . ILE A 1 100 ? 14.037 -4.111 -0.930 1.00 77.62 100 ILE A CA 1
ATOM 743 C C . ILE A 1 100 ? 14.702 -3.194 -1.969 1.00 77.62 100 ILE A C 1
ATOM 745 O O . ILE A 1 100 ? 14.231 -2.081 -2.203 1.00 77.62 100 ILE A O 1
ATOM 749 N N . HIS A 1 101 ? 15.777 -3.674 -2.601 1.00 83.81 101 HIS A N 1
ATOM 750 C CA . HIS A 1 101 ? 16.544 -2.976 -3.625 1.00 83.81 101 HIS A CA 1
ATOM 751 C C . HIS A 1 101 ? 16.410 -3.709 -4.950 1.00 83.81 101 HIS A C 1
ATOM 753 O O . HIS A 1 101 ? 17.309 -4.433 -5.367 1.00 83.81 101 HIS A O 1
ATOM 759 N N . PHE A 1 102 ? 15.239 -3.589 -5.572 1.00 86.31 102 PHE A N 1
ATOM 760 C CA . PHE A 1 102 ? 15.004 -4.244 -6.849 1.00 86.31 102 PHE A CA 1
ATOM 761 C C . PHE A 1 102 ? 15.848 -3.594 -7.948 1.00 86.31 102 PHE A C 1
ATOM 763 O O . PHE A 1 102 ? 15.832 -2.371 -8.123 1.00 86.31 102 PHE A O 1
ATOM 770 N N . GLN A 1 103 ? 16.552 -4.436 -8.695 1.00 90.69 103 GLN A N 1
ATOM 771 C CA . GLN A 1 103 ? 17.267 -4.085 -9.909 1.00 90.69 103 GLN A CA 1
ATOM 772 C C . GLN A 1 103 ? 16.841 -5.092 -10.987 1.00 90.69 103 GLN A C 1
ATOM 774 O O . GLN A 1 103 ? 16.951 -6.297 -10.737 1.00 90.69 103 GLN A O 1
ATOM 779 N N . PRO A 1 104 ? 16.303 -4.638 -12.136 1.00 90.44 104 PRO A N 1
ATOM 780 C CA . PRO A 1 104 ? 15.970 -5.540 -13.229 1.00 90.44 104 PRO A CA 1
ATOM 781 C C . PRO A 1 104 ? 17.225 -6.256 -13.731 1.00 90.44 104 PRO A C 1
ATOM 783 O O . PRO A 1 104 ? 18.297 -5.655 -13.796 1.00 90.44 104 PRO A O 1
ATOM 786 N N . ASP A 1 105 ? 17.075 -7.527 -14.087 1.00 92.62 105 ASP A N 1
ATOM 787 C CA . ASP A 1 105 ? 18.173 -8.338 -14.601 1.00 92.62 105 ASP A CA 1
ATOM 788 C C . ASP A 1 105 ? 18.311 -8.115 -16.120 1.00 92.62 105 ASP A C 1
ATOM 790 O O . ASP A 1 105 ? 17.349 -8.388 -16.852 1.00 92.62 105 ASP A O 1
ATOM 794 N N . PRO A 1 106 ? 19.453 -7.585 -16.599 1.00 92.12 106 PRO A N 1
ATOM 795 C CA . PRO A 1 106 ? 19.661 -7.314 -18.019 1.00 92.12 106 PRO A CA 1
ATOM 796 C C . PRO A 1 106 ? 19.603 -8.586 -18.864 1.00 92.12 106 PRO A C 1
ATOM 798 O O . PRO A 1 106 ? 19.015 -8.560 -19.945 1.00 92.12 106 PRO A O 1
ATOM 801 N N . GLU A 1 107 ? 20.145 -9.701 -18.366 1.00 92.31 107 GLU A N 1
ATOM 802 C CA . GLU A 1 107 ? 20.229 -10.954 -19.120 1.00 92.31 107 GLU A CA 1
ATOM 803 C C . GLU A 1 107 ? 18.837 -11.537 -19.362 1.00 92.31 107 GLU A C 1
ATOM 805 O O . GLU A 1 107 ? 18.492 -11.907 -20.482 1.00 92.31 107 GLU A O 1
ATOM 810 N N . VAL A 1 108 ? 17.996 -11.545 -18.325 1.00 90.81 108 VAL A N 1
ATOM 811 C CA . VAL A 1 108 ? 16.625 -12.078 -18.408 1.00 90.81 108 VAL A CA 1
ATOM 812 C C . VAL A 1 108 ? 15.748 -11.247 -19.335 1.00 90.81 108 VAL A C 1
ATOM 814 O O . VAL A 1 108 ? 14.874 -11.782 -20.010 1.00 90.81 108 VAL A O 1
ATOM 817 N N . LEU A 1 109 ? 15.973 -9.936 -19.373 1.00 89.00 109 LEU A N 1
ATOM 818 C CA . LEU A 1 109 ? 15.246 -9.040 -20.262 1.00 89.00 109 LEU A CA 1
ATOM 819 C C . LEU A 1 109 ? 15.891 -8.943 -21.648 1.00 89.00 109 LEU A C 1
ATOM 821 O O . LEU A 1 109 ? 15.344 -8.241 -22.492 1.00 89.00 109 LEU A O 1
ATOM 825 N N . SER A 1 110 ? 17.024 -9.604 -21.911 1.00 90.44 110 SER A N 1
ATOM 826 C CA . SER A 1 110 ? 17.811 -9.421 -23.137 1.00 90.44 110 SER A CA 1
ATOM 827 C C . SER A 1 110 ? 18.035 -7.931 -23.451 1.00 90.44 110 SER A C 1
ATOM 829 O O . SER A 1 110 ? 17.732 -7.462 -24.554 1.00 90.44 110 SER A O 1
ATOM 831 N N . LEU A 1 111 ? 18.471 -7.174 -22.441 1.00 88.69 111 LEU A N 1
ATOM 832 C CA . LEU A 1 111 ? 18.827 -5.755 -22.517 1.00 88.69 111 LEU A CA 1
ATOM 833 C C . LEU A 1 111 ? 20.338 -5.586 -22.345 1.00 88.69 111 LEU A C 1
ATOM 835 O O . LEU A 1 111 ? 20.992 -6.411 -21.710 1.00 88.69 111 LEU A O 1
ATOM 839 N N . SER A 1 112 ? 20.888 -4.500 -22.886 1.00 89.94 112 SER A N 1
ATOM 840 C CA . SER A 1 112 ? 22.284 -4.143 -22.626 1.00 89.94 112 SER A CA 1
ATOM 841 C C . SER A 1 112 ? 22.423 -3.610 -21.202 1.00 89.94 112 SER A C 1
ATOM 843 O O . SER A 1 112 ? 21.545 -2.894 -20.721 1.00 89.94 112 SER A O 1
ATOM 845 N N . GLU A 1 113 ? 23.545 -3.875 -20.532 1.00 89.06 113 GLU A N 1
ATOM 846 C CA . GLU A 1 113 ? 23.839 -3.271 -19.222 1.00 89.06 113 GLU A CA 1
ATOM 847 C C . GLU A 1 113 ? 23.895 -1.732 -19.281 1.00 89.06 113 GLU A C 1
ATOM 849 O O . GLU A 1 113 ? 23.662 -1.053 -18.281 1.00 89.06 113 GLU A O 1
ATOM 854 N N . GLU A 1 114 ? 24.154 -1.175 -20.467 1.00 89.31 114 GLU A N 1
ATOM 855 C CA . GLU A 1 114 ? 24.177 0.268 -20.726 1.00 89.31 114 GLU A CA 1
ATOM 856 C C . GLU A 1 114 ? 22.770 0.880 -20.867 1.00 89.31 114 GLU A C 1
ATOM 858 O O . GLU A 1 114 ? 22.615 2.107 -20.888 1.00 89.31 114 GLU A O 1
ATOM 863 N N . ASP A 1 115 ? 21.723 0.052 -20.951 1.00 89.88 115 ASP A N 1
ATOM 864 C CA . ASP A 1 115 ? 20.362 0.535 -21.123 1.00 89.88 115 ASP A CA 1
ATOM 865 C C . ASP A 1 115 ? 19.874 1.265 -19.869 1.00 89.88 115 ASP A C 1
ATOM 867 O O . ASP A 1 115 ? 19.648 0.709 -18.790 1.00 89.88 115 ASP A O 1
ATOM 871 N N . THR A 1 116 ? 19.626 2.561 -20.040 1.00 91.00 116 THR A N 1
ATOM 872 C CA . THR A 1 116 ? 19.172 3.459 -18.967 1.00 91.00 116 THR A CA 1
ATOM 873 C C . THR A 1 116 ? 17.862 3.033 -18.295 1.00 91.00 116 THR A C 1
ATOM 875 O O . THR A 1 116 ? 17.590 3.495 -17.185 1.00 91.00 116 THR A O 1
ATOM 878 N N . ILE A 1 117 ? 17.057 2.149 -18.904 1.00 89.44 117 ILE A N 1
ATOM 879 C CA . ILE A 1 117 ? 15.859 1.590 -18.257 1.00 89.44 117 ILE A CA 1
ATOM 880 C C . ILE A 1 117 ? 16.198 0.798 -16.993 1.00 89.44 117 ILE A C 1
ATOM 882 O O . ILE A 1 117 ? 15.461 0.890 -16.010 1.00 89.44 117 ILE A O 1
ATOM 886 N N . LEU A 1 118 ? 17.329 0.083 -16.985 1.00 90.38 118 LEU A N 1
ATOM 887 C CA . LEU A 1 118 ? 17.768 -0.697 -15.832 1.00 90.38 118 LEU A CA 1
ATOM 888 C C . LEU A 1 118 ? 17.962 0.232 -14.637 1.00 90.38 118 LEU A C 1
ATOM 890 O O . LEU A 1 118 ? 17.412 -0.016 -13.569 1.00 90.38 118 LEU A O 1
ATOM 894 N N . SER A 1 119 ? 18.636 1.365 -14.849 1.00 89.62 119 SER A N 1
ATOM 895 C CA . SER A 1 119 ? 18.836 2.407 -13.835 1.00 89.62 119 SER A CA 1
ATOM 896 C C . SER A 1 119 ? 17.539 3.144 -13.474 1.00 89.62 119 SER A C 1
ATOM 898 O O . SER A 1 119 ? 17.274 3.383 -12.297 1.00 89.62 119 SER A O 1
ATOM 900 N N . ALA A 1 120 ? 16.681 3.443 -14.454 1.00 88.19 120 ALA A N 1
ATOM 901 C CA . ALA A 1 120 ? 15.406 4.131 -14.229 1.00 88.19 120 ALA A CA 1
ATOM 902 C C . ALA A 1 120 ? 14.433 3.327 -13.350 1.00 88.19 120 ALA A C 1
ATOM 904 O O . ALA A 1 120 ? 13.676 3.920 -12.581 1.00 88.19 120 ALA A O 1
ATOM 905 N N . MET A 1 121 ? 14.479 1.997 -13.462 1.00 85.62 121 MET A N 1
ATOM 906 C CA . MET A 1 121 ? 13.706 1.049 -12.653 1.00 85.62 121 MET A CA 1
ATOM 907 C C . MET A 1 121 ? 14.488 0.536 -11.432 1.00 85.62 121 MET A C 1
ATOM 909 O O . MET A 1 121 ? 13.924 -0.156 -10.580 1.00 85.62 121 MET A O 1
ATOM 913 N N . THR A 1 122 ? 15.781 0.869 -11.315 1.00 83.12 122 THR A N 1
ATOM 914 C CA . THR A 1 122 ? 16.590 0.491 -10.154 1.00 83.12 122 THR A CA 1
ATOM 915 C C . THR A 1 122 ? 16.139 1.273 -8.939 1.00 83.12 122 THR A C 1
ATOM 917 O O . THR A 1 122 ? 15.992 2.496 -8.926 1.00 83.12 122 THR A O 1
ATOM 920 N N . THR A 1 123 ? 15.940 0.524 -7.871 1.00 63.94 123 THR A N 1
ATOM 921 C CA . THR A 1 123 ? 15.150 0.975 -6.752 1.00 63.94 123 THR A CA 1
ATOM 922 C C . THR A 1 123 ? 16.020 1.161 -5.506 1.00 63.94 123 THR A C 1
ATOM 924 O O . THR A 1 123 ? 16.309 0.214 -4.776 1.00 63.94 123 THR A O 1
ATOM 927 N N . LYS A 1 124 ? 16.394 2.407 -5.178 1.00 66.31 124 LYS A N 1
ATOM 928 C CA . LYS A 1 124 ? 16.992 2.766 -3.870 1.00 66.31 124 LYS A CA 1
ATOM 929 C C . LYS A 1 124 ? 15.917 3.173 -2.844 1.00 66.31 124 LYS A C 1
ATOM 931 O O . LYS A 1 124 ? 16.042 4.192 -2.179 1.00 66.31 124 LYS A O 1
ATOM 936 N N . ILE A 1 125 ? 14.845 2.387 -2.699 1.00 59.56 125 ILE A N 1
ATOM 937 C CA . ILE A 1 125 ? 13.726 2.661 -1.761 1.00 59.56 125 ILE A CA 1
ATOM 938 C C . ILE A 1 125 ? 13.903 1.901 -0.433 1.00 59.56 125 ILE A C 1
ATOM 940 O O . ILE A 1 125 ? 12.935 1.477 0.190 1.00 59.56 125 ILE A O 1
ATOM 944 N N . GLY A 1 126 ? 15.132 1.682 0.035 1.00 65.25 126 GLY A N 1
ATOM 945 C CA . GLY A 1 126 ? 15.317 0.960 1.302 1.00 65.25 126 GLY A CA 1
ATOM 946 C C . GLY A 1 126 ? 14.536 1.628 2.443 1.00 65.25 126 GLY A C 1
ATOM 947 O O . GLY A 1 126 ? 13.782 0.978 3.158 1.00 65.25 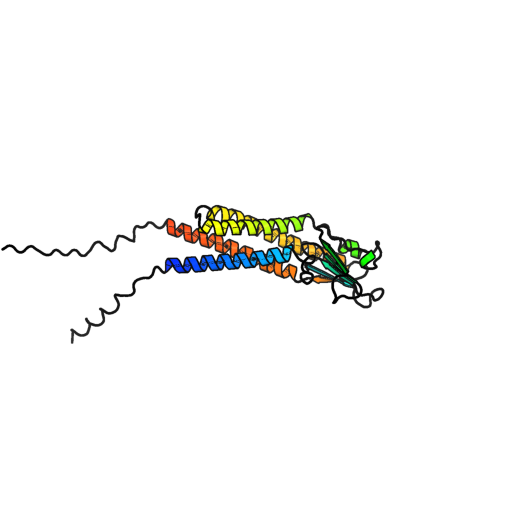126 GLY A O 1
ATOM 948 N N . VAL A 1 127 ? 14.626 2.959 2.534 1.00 71.19 127 VAL A N 1
ATOM 949 C CA . VAL A 1 127 ? 14.055 3.733 3.645 1.00 71.19 127 VAL A CA 1
ATOM 950 C C . VAL A 1 127 ? 12.522 3.763 3.625 1.00 71.19 127 VAL A C 1
ATOM 952 O O . VAL A 1 127 ? 11.908 3.438 4.637 1.00 71.19 127 VAL A O 1
ATOM 955 N N . TRP A 1 128 ? 11.883 4.090 2.495 1.00 74.56 128 TRP A N 1
ATOM 956 C CA . TRP A 1 128 ? 10.416 4.232 2.460 1.00 74.56 128 TRP A CA 1
ATOM 957 C C . TRP A 1 128 ? 9.689 2.895 2.626 1.00 74.56 128 TRP A C 1
ATOM 959 O O . TRP A 1 128 ? 8.665 2.827 3.303 1.00 74.56 128 TRP A O 1
ATOM 969 N N . ARG A 1 129 ? 10.264 1.797 2.113 1.00 79.12 129 ARG A N 1
ATOM 970 C CA . ARG A 1 129 ? 9.711 0.455 2.347 1.00 79.12 129 ARG A CA 1
ATOM 971 C C . ARG A 1 129 ? 9.777 0.061 3.817 1.00 79.12 129 ARG A C 1
ATOM 973 O O . ARG A 1 129 ? 8.822 -0.512 4.333 1.00 79.12 129 ARG A O 1
ATOM 980 N N . ILE A 1 130 ? 10.863 0.404 4.511 1.00 84.00 130 ILE A N 1
ATOM 981 C CA . ILE A 1 130 ? 10.958 0.196 5.961 1.00 84.00 130 ILE A CA 1
ATOM 982 C C . ILE A 1 130 ? 9.856 0.984 6.680 1.00 84.00 130 ILE A C 1
ATOM 984 O O . ILE A 1 130 ? 9.199 0.429 7.559 1.00 84.00 130 ILE A O 1
ATOM 988 N N . THR A 1 131 ? 9.589 2.232 6.279 1.00 85.19 131 THR A N 1
ATOM 989 C CA . THR A 1 131 ? 8.480 3.025 6.835 1.00 85.19 131 THR A CA 1
ATOM 990 C C . THR A 1 131 ? 7.127 2.337 6.641 1.00 85.19 131 THR A C 1
ATOM 992 O O . THR A 1 131 ? 6.346 2.288 7.590 1.00 85.19 131 THR A O 1
ATOM 995 N N . ASN A 1 132 ? 6.875 1.730 5.478 1.00 85.00 132 ASN A N 1
ATOM 996 C CA . ASN A 1 132 ? 5.657 0.954 5.221 1.00 85.00 132 ASN A CA 1
ATOM 997 C C . ASN A 1 132 ? 5.527 -0.251 6.162 1.00 85.00 132 ASN A C 1
ATOM 999 O O . ASN A 1 132 ? 4.484 -0.433 6.790 1.00 85.00 132 ASN A O 1
ATOM 1003 N N . TYR A 1 133 ? 6.586 -1.052 6.315 1.00 86.44 133 TYR A N 1
ATOM 1004 C CA . TYR A 1 133 ? 6.570 -2.198 7.231 1.00 86.44 133 TYR A CA 1
ATOM 1005 C C . TYR A 1 133 ? 6.379 -1.771 8.691 1.00 86.44 133 TYR A C 1
ATOM 1007 O O . TYR A 1 133 ? 5.614 -2.404 9.422 1.00 86.44 133 TYR A O 1
ATOM 1015 N N . LEU A 1 134 ? 7.016 -0.673 9.107 1.00 89.12 134 LEU A N 1
ATOM 1016 C CA . LEU A 1 134 ? 6.833 -0.094 10.438 1.00 89.12 134 LEU A CA 1
ATOM 1017 C C . LEU A 1 134 ? 5.397 0.397 10.647 1.00 89.12 134 LEU A C 1
ATOM 1019 O O . LEU A 1 134 ? 4.812 0.117 11.692 1.00 89.12 134 LEU A O 1
ATOM 1023 N N . ALA A 1 135 ? 4.808 1.077 9.660 1.00 87.62 135 ALA A N 1
ATOM 1024 C CA . ALA A 1 135 ? 3.422 1.529 9.717 1.00 87.62 135 ALA A CA 1
ATOM 1025 C C . ALA A 1 135 ? 2.458 0.340 9.857 1.00 87.62 135 ALA A C 1
ATOM 1027 O O . ALA A 1 135 ? 1.653 0.315 10.789 1.00 87.62 135 ALA A O 1
ATOM 1028 N N . THR A 1 136 ? 2.600 -0.689 9.015 1.00 88.44 136 THR A N 1
ATOM 1029 C CA . THR A 1 136 ? 1.795 -1.921 9.087 1.00 88.44 136 THR A CA 1
ATOM 1030 C C . THR A 1 136 ? 1.954 -2.625 10.439 1.00 88.44 136 THR A C 1
ATOM 1032 O O . THR A 1 136 ? 0.967 -3.053 11.044 1.00 88.44 136 THR A O 1
ATOM 1035 N N . GLY A 1 137 ? 3.184 -2.708 10.957 1.00 89.62 137 GLY A N 1
ATOM 1036 C CA . GLY A 1 137 ? 3.480 -3.292 12.266 1.00 89.62 137 GLY A CA 1
ATOM 1037 C C . GLY A 1 137 ? 2.830 -2.526 13.421 1.00 89.62 137 GLY A C 1
ATOM 1038 O O . GLY A 1 137 ? 2.192 -3.132 14.283 1.00 89.62 137 GLY A O 1
ATOM 1039 N N . LEU A 1 138 ? 2.919 -1.193 13.417 1.00 89.19 138 LEU A N 1
ATOM 1040 C CA . LEU A 1 138 ? 2.297 -0.333 14.428 1.00 89.19 138 LEU A CA 1
ATOM 1041 C C . LEU A 1 138 ? 0.773 -0.385 14.377 1.00 89.19 138 LEU A C 1
ATOM 1043 O O . LEU A 1 138 ? 0.133 -0.471 15.427 1.00 89.19 138 LEU A O 1
ATOM 1047 N N . VAL A 1 139 ? 0.186 -0.380 13.176 1.00 87.25 139 VAL A N 1
ATOM 1048 C CA . VAL A 1 139 ? -1.256 -0.578 13.003 1.00 87.25 139 VAL A CA 1
ATOM 1049 C C . VAL A 1 139 ? -1.649 -1.926 13.594 1.00 87.25 139 VAL A C 1
ATOM 1051 O O . VAL A 1 139 ? -2.547 -1.957 14.432 1.00 87.25 139 VAL A O 1
ATOM 1054 N N . GLY A 1 140 ? -0.940 -3.007 13.245 1.00 87.81 140 GLY A N 1
ATOM 1055 C CA . GLY A 1 140 ? -1.133 -4.352 13.795 1.00 87.81 140 GLY A CA 1
ATOM 1056 C C . GLY A 1 140 ? -1.068 -4.398 15.325 1.00 87.81 140 GLY A C 1
ATOM 1057 O O . GLY A 1 140 ? -1.982 -4.919 15.969 1.00 87.81 140 GLY A O 1
ATOM 1058 N N . MET A 1 141 ? -0.045 -3.782 15.919 1.00 89.75 141 MET A N 1
ATOM 1059 C CA . MET A 1 141 ? 0.111 -3.670 17.373 1.00 89.75 141 MET A CA 1
ATOM 1060 C C . MET A 1 141 ? -1.050 -2.900 18.016 1.00 89.75 141 MET A C 1
ATOM 1062 O O . MET A 1 141 ? -1.613 -3.347 19.018 1.00 89.75 141 MET A O 1
ATOM 1066 N N . GLY A 1 142 ? -1.474 -1.790 17.405 1.00 86.56 142 GLY A N 1
ATOM 1067 C CA . GLY A 1 142 ? -2.645 -1.023 17.832 1.00 86.56 142 GLY A CA 1
ATOM 1068 C C . GLY A 1 142 ? -3.919 -1.872 17.883 1.00 86.56 142 GLY A C 1
ATOM 1069 O O . GLY A 1 142 ? -4.731 -1.714 18.794 1.00 86.56 142 GLY A O 1
ATOM 1070 N N . LYS A 1 143 ? -4.072 -2.846 16.979 1.00 83.12 143 LYS A N 1
ATOM 1071 C CA . LYS A 1 143 ? -5.214 -3.774 17.007 1.00 83.12 143 LYS A CA 1
ATOM 1072 C C . LYS A 1 143 ? -5.186 -4.729 18.174 1.00 83.12 143 LYS A C 1
ATOM 1074 O O . LYS A 1 143 ? -6.217 -4.940 18.807 1.00 83.12 143 LYS A O 1
ATOM 1079 N N . VAL A 1 144 ? -4.028 -5.341 18.420 1.00 88.12 144 VAL A N 1
ATOM 1080 C CA . VAL A 1 144 ? -3.862 -6.290 19.525 1.00 88.12 144 VAL A CA 1
ATOM 1081 C C . VAL A 1 144 ? -4.224 -5.577 20.823 1.00 88.12 144 VAL A C 1
ATOM 1083 O O . VAL A 1 144 ? -5.016 -6.087 21.614 1.00 88.12 144 VAL A O 1
ATOM 1086 N N . LEU A 1 145 ? -3.758 -4.337 20.981 1.00 89.25 145 LEU A N 1
ATOM 1087 C CA . LEU A 1 145 ? -4.112 -3.491 22.114 1.00 89.25 145 LEU A CA 1
ATOM 1088 C C . LEU A 1 145 ? -5.597 -3.126 22.155 1.00 89.25 145 LEU A C 1
ATOM 1090 O O . LEU A 1 145 ? -6.187 -3.187 23.230 1.00 89.25 145 LEU A O 1
ATOM 1094 N N . PHE A 1 146 ? -6.235 -2.829 21.019 1.00 86.50 146 PHE A N 1
ATOM 1095 C CA . PHE A 1 146 ? -7.679 -2.587 20.971 1.00 86.50 146 PHE A CA 1
ATOM 1096 C C . PHE A 1 146 ? -8.481 -3.806 21.449 1.00 86.50 146 PHE A C 1
ATOM 1098 O O . PHE A 1 146 ? -9.361 -3.669 22.300 1.00 86.50 146 PHE A O 1
ATOM 1105 N N . VAL A 1 147 ? -8.142 -5.013 20.990 1.00 86.81 147 VAL A N 1
ATOM 1106 C CA . VAL A 1 147 ? -8.796 -6.254 21.441 1.00 86.81 147 VAL A CA 1
ATOM 1107 C C . VAL A 1 147 ? -8.576 -6.470 22.939 1.00 86.81 147 VAL A C 1
ATOM 1109 O O . VAL A 1 147 ? -9.529 -6.735 23.676 1.00 86.81 147 VAL A O 1
ATOM 1112 N N . LEU A 1 148 ? -7.341 -6.290 23.416 1.00 87.81 148 LEU A N 1
ATOM 1113 C CA . LEU A 1 148 ? -7.015 -6.402 24.837 1.00 87.81 148 LEU A CA 1
ATOM 1114 C C . LEU A 1 148 ? -7.740 -5.344 25.676 1.00 87.81 148 LEU A C 1
ATOM 1116 O O . LEU A 1 148 ? -8.187 -5.647 26.780 1.00 87.81 148 LEU A O 1
ATOM 1120 N N . SER A 1 149 ? -7.931 -4.131 25.157 1.00 85.88 149 SER A N 1
ATOM 1121 C CA . SER A 1 149 ? -8.625 -3.046 25.857 1.00 85.88 149 SER A CA 1
ATOM 1122 C C . SER A 1 149 ? -10.099 -3.348 26.134 1.00 85.88 149 SER A C 1
ATOM 1124 O O . SER A 1 149 ? -10.651 -2.847 27.114 1.00 85.88 149 SER A O 1
ATOM 1126 N N . GLY A 1 150 ? -10.718 -4.212 25.318 1.00 80.44 150 GLY A N 1
ATOM 1127 C CA . GLY A 1 150 ? -12.071 -4.707 25.553 1.00 80.44 150 GLY A CA 1
ATOM 1128 C C . GLY A 1 150 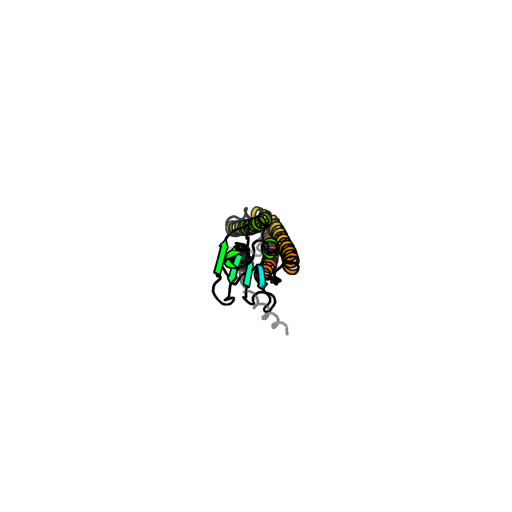? -12.185 -5.499 26.860 1.00 80.44 150 GLY A C 1
ATOM 1129 O O . GLY A 1 150 ? -13.207 -5.410 27.536 1.00 80.44 150 GLY A O 1
ATOM 1130 N N . LYS A 1 151 ? -11.123 -6.221 27.250 1.00 82.56 151 LYS A N 1
ATOM 1131 C CA . LYS A 1 151 ? -11.024 -6.917 28.547 1.00 82.56 151 LYS A CA 1
ATOM 1132 C C . LYS A 1 151 ? -10.420 -6.029 29.637 1.00 82.56 151 LYS A C 1
ATOM 1134 O O . LYS A 1 151 ? -10.898 -6.022 30.767 1.00 82.56 151 LYS A O 1
ATOM 1139 N N . TYR A 1 152 ? -9.389 -5.259 29.299 1.00 83.25 152 TYR A N 1
ATOM 1140 C CA . TYR A 1 152 ? -8.614 -4.440 30.226 1.00 83.25 152 TYR A CA 1
ATOM 1141 C C . TYR A 1 152 ? -8.835 -2.953 29.934 1.00 83.25 152 TYR A C 1
ATOM 1143 O O . TYR A 1 152 ? -8.059 -2.310 29.229 1.00 83.25 152 TYR A O 1
ATOM 1151 N N . GLY A 1 153 ? -9.880 -2.368 30.525 1.00 72.94 153 GLY A N 1
ATOM 1152 C CA . GLY A 1 153 ? -10.306 -0.989 30.240 1.00 72.94 153 GLY A CA 1
ATOM 1153 C C . GLY A 1 153 ? -9.278 0.125 30.521 1.00 72.94 153 GLY A C 1
ATOM 1154 O O . GLY A 1 153 ? -9.534 1.275 30.160 1.00 72.94 153 GLY A O 1
ATOM 1155 N N . LYS A 1 154 ? -8.130 -0.182 31.147 1.00 78.31 154 LYS A N 1
ATOM 1156 C CA . LYS A 1 154 ? -6.991 0.742 31.326 1.00 78.31 154 LYS A CA 1
ATOM 1157 C C . LYS A 1 154 ? -6.140 0.898 30.054 1.00 78.31 154 LYS A C 1
ATOM 1159 O O . LYS A 1 154 ? -5.526 1.944 29.871 1.00 78.31 154 LYS A O 1
ATOM 1164 N N . LEU A 1 155 ? -6.154 -0.080 29.143 1.00 85.12 155 LEU A N 1
ATOM 1165 C CA . LEU A 1 155 ? -5.342 -0.061 27.917 1.00 85.12 155 LEU A CA 1
ATOM 1166 C C . LEU A 1 155 ? -5.878 0.882 26.831 1.00 85.12 155 LEU A C 1
ATOM 1168 O O . LEU A 1 155 ? -5.174 1.157 25.861 1.00 85.12 155 LEU A O 1
ATOM 1172 N N . GLY A 1 156 ? -7.097 1.412 26.979 1.00 80.31 156 GLY A N 1
ATOM 1173 C CA . GLY A 1 156 ? -7.700 2.274 25.960 1.00 80.31 156 GLY A CA 1
ATOM 1174 C C . GLY A 1 156 ? -6.895 3.547 25.676 1.00 80.31 156 GLY A C 1
ATOM 1175 O O . GLY A 1 156 ? -6.749 3.927 24.522 1.00 80.31 156 GLY A O 1
ATOM 1176 N N . GLY A 1 157 ? -6.299 4.161 26.710 1.00 82.19 157 GLY A N 1
ATOM 1177 C CA . GLY A 1 157 ? -5.441 5.342 26.529 1.00 82.19 157 GLY A CA 1
ATOM 1178 C C . GLY A 1 157 ? -4.136 5.040 25.784 1.00 82.19 157 GLY A C 1
ATOM 1179 O O . GLY A 1 157 ? -3.716 5.816 24.932 1.00 82.19 157 GLY A O 1
ATOM 1180 N N . ILE A 1 158 ? -3.533 3.881 26.060 1.00 85.69 158 ILE A N 1
ATOM 1181 C CA . ILE A 1 158 ? -2.315 3.417 25.378 1.00 85.69 158 ILE A CA 1
ATOM 1182 C C . ILE A 1 158 ? -2.630 3.092 23.912 1.00 85.69 158 ILE A C 1
ATOM 1184 O O . ILE A 1 158 ? -1.888 3.472 23.013 1.00 85.69 158 ILE A O 1
ATOM 1188 N N . THR A 1 159 ? -3.779 2.455 23.666 1.00 86.00 159 THR A N 1
ATOM 1189 C CA . THR A 1 159 ? -4.253 2.120 22.316 1.00 86.00 159 THR A CA 1
ATOM 1190 C C . THR A 1 159 ? -4.399 3.379 21.457 1.00 86.00 159 THR A C 1
ATOM 1192 O O . THR A 1 159 ? -3.861 3.428 20.353 1.00 86.00 159 THR A O 1
ATOM 1195 N N . SER A 1 160 ? -5.058 4.428 21.969 1.00 84.38 160 SER A N 1
ATOM 1196 C CA . SER A 1 160 ? -5.167 5.705 21.249 1.00 84.38 160 SER A CA 1
ATOM 1197 C C . SER A 1 160 ? -3.806 6.370 21.025 1.00 84.38 160 SER A C 1
ATOM 1199 O O . SER A 1 160 ? -3.554 6.877 19.936 1.00 84.38 160 SER A O 1
ATOM 1201 N N . ALA A 1 161 ? -2.911 6.324 22.019 1.00 87.50 161 ALA A N 1
ATOM 1202 C CA . ALA A 1 161 ? -1.583 6.930 21.923 1.00 87.50 161 ALA A CA 1
ATOM 1203 C C . ALA A 1 161 ? -0.691 6.272 20.857 1.00 87.50 161 ALA A C 1
ATOM 1205 O O . ALA A 1 161 ? 0.168 6.944 20.303 1.00 87.50 161 ALA A O 1
ATOM 1206 N N . ILE A 1 162 ? -0.903 4.989 20.544 1.00 87.56 162 ILE A N 1
ATOM 1207 C CA . ILE A 1 162 ? -0.166 4.264 19.494 1.00 87.56 162 ILE A CA 1
ATOM 1208 C C . ILE A 1 162 ? -0.797 4.464 18.112 1.00 87.56 162 ILE A C 1
ATOM 1210 O O . ILE A 1 162 ? -0.086 4.561 17.113 1.00 87.56 162 ILE A O 1
ATOM 1214 N N . LEU A 1 163 ? -2.124 4.562 18.028 1.00 86.12 163 LEU A N 1
ATOM 1215 C CA . LEU A 1 163 ? -2.811 4.697 16.740 1.00 86.12 163 LEU A CA 1
ATOM 1216 C C . LEU A 1 163 ? -2.607 6.063 16.076 1.00 86.12 163 LEU A C 1
ATOM 1218 O O . LEU A 1 163 ? -2.554 6.129 14.849 1.00 86.12 163 LEU A O 1
ATOM 1222 N N . TYR A 1 164 ? -2.446 7.137 16.852 1.00 86.88 164 TYR A N 1
ATOM 1223 C CA . TYR A 1 164 ? -2.097 8.457 16.314 1.00 86.88 164 TYR A CA 1
ATOM 1224 C C . TYR A 1 164 ? -0.773 8.457 15.526 1.00 86.88 164 TYR A C 1
ATOM 1226 O O . TYR A 1 164 ? -0.801 8.769 14.333 1.00 86.88 164 TYR A O 1
ATOM 1234 N N . PRO A 1 165 ? 0.378 8.072 16.117 1.00 88.12 165 PRO A N 1
ATOM 1235 C CA . PRO A 1 165 ? 1.636 8.008 15.383 1.00 88.12 165 PRO A CA 1
ATOM 1236 C C . PRO A 1 165 ? 1.601 6.952 14.274 1.00 88.12 165 PRO A C 1
ATOM 1238 O O . PRO A 1 165 ? 2.176 7.190 13.217 1.00 88.12 165 PRO A O 1
ATOM 1241 N N . ALA A 1 166 ? 0.877 5.838 14.446 1.00 88.81 166 ALA A N 1
ATOM 1242 C CA . ALA A 1 166 ? 0.682 4.864 13.369 1.00 88.81 166 ALA A CA 1
ATOM 1243 C C . ALA A 1 166 ? -0.027 5.483 12.151 1.00 88.81 166 ALA A C 1
ATOM 1245 O O . ALA A 1 166 ? 0.370 5.240 11.013 1.00 88.81 166 ALA A O 1
ATOM 1246 N N . THR A 1 167 ? -1.040 6.323 12.381 1.00 91.19 167 THR A N 1
ATOM 1247 C CA . THR A 1 167 ? -1.758 7.035 11.313 1.00 91.19 167 THR A CA 1
ATOM 1248 C C . THR A 1 167 ? -0.830 8.015 10.600 1.00 91.19 167 THR A C 1
ATOM 1250 O O . THR A 1 167 ? -0.751 7.988 9.375 1.00 91.19 167 THR A O 1
ATOM 1253 N N . LEU A 1 168 ? -0.065 8.822 11.345 1.00 92.44 168 LEU A N 1
ATOM 1254 C CA . LEU A 1 168 ? 0.909 9.756 10.765 1.00 92.44 168 LEU A CA 1
ATOM 1255 C C . LEU A 1 168 ? 1.982 9.035 9.940 1.00 92.44 168 LEU A C 1
ATOM 1257 O O . LEU A 1 168 ? 2.287 9.459 8.828 1.00 92.44 168 LEU A O 1
ATOM 1261 N N . LEU A 1 169 ? 2.512 7.922 10.450 1.00 91.81 169 LEU A N 1
ATOM 1262 C CA . LEU A 1 169 ? 3.482 7.104 9.724 1.00 91.81 169 LEU A CA 1
ATOM 1263 C C . LEU A 1 169 ? 2.879 6.477 8.468 1.00 91.81 169 LEU A C 1
ATOM 1265 O O . LEU A 1 169 ? 3.561 6.430 7.454 1.00 91.81 169 LEU A O 1
ATOM 1269 N N . THR A 1 170 ? 1.609 6.061 8.505 1.00 91.19 170 THR A N 1
ATOM 1270 C CA . THR A 1 170 ? 0.899 5.533 7.325 1.00 91.19 170 THR A CA 1
ATOM 1271 C C . THR A 1 170 ? 0.728 6.611 6.246 1.00 91.19 170 THR A C 1
ATOM 1273 O O . THR A 1 170 ? 0.908 6.337 5.064 1.00 91.19 170 THR A O 1
ATOM 1276 N N . TRP A 1 171 ? 0.444 7.857 6.634 1.00 94.75 171 TRP A N 1
ATOM 1277 C CA . TRP A 1 171 ? 0.404 8.985 5.696 1.00 94.75 171 TRP A CA 1
ATOM 1278 C C . TRP A 1 171 ? 1.783 9.323 5.125 1.00 94.75 171 TRP A C 1
ATOM 1280 O O . TRP A 1 171 ? 1.907 9.545 3.923 1.00 94.75 171 TRP A O 1
ATOM 1290 N N . ALA A 1 172 ? 2.825 9.337 5.961 1.00 91.88 172 ALA A N 1
ATOM 1291 C CA . ALA A 1 172 ? 4.196 9.570 5.510 1.00 91.88 172 ALA A CA 1
ATOM 1292 C C . ALA A 1 172 ? 4.659 8.488 4.517 1.00 91.88 172 ALA A C 1
ATOM 1294 O O . ALA A 1 172 ? 5.240 8.809 3.482 1.00 91.88 172 ALA A O 1
ATOM 1295 N N . ALA A 1 173 ? 4.334 7.228 4.811 1.00 90.56 173 ALA A N 1
ATOM 1296 C CA . ALA A 1 173 ? 4.480 6.074 3.930 1.00 90.56 173 ALA A CA 1
ATOM 1297 C C . ALA A 1 173 ? 3.822 6.302 2.558 1.00 90.56 173 ALA A C 1
ATOM 1299 O O . ALA A 1 173 ? 4.497 6.255 1.531 1.00 90.56 173 ALA A O 1
ATOM 1300 N N . LEU A 1 174 ? 2.531 6.659 2.548 1.00 92.19 174 LEU A N 1
ATOM 1301 C CA . LEU A 1 174 ? 1.779 6.919 1.318 1.00 92.19 174 LEU A CA 1
ATOM 1302 C C . LEU A 1 174 ? 2.393 8.056 0.485 1.00 92.19 174 LEU A C 1
ATOM 1304 O O . LEU A 1 174 ? 2.515 7.937 -0.732 1.00 92.19 174 LEU A O 1
ATOM 1308 N N . ILE A 1 175 ? 2.792 9.159 1.124 1.00 93.12 175 ILE A N 1
ATOM 1309 C CA . ILE A 1 175 ? 3.448 10.285 0.439 1.00 93.12 175 ILE A CA 1
ATOM 1310 C C . ILE A 1 175 ? 4.786 9.842 -0.165 1.00 93.12 175 ILE A C 1
ATOM 1312 O O . ILE A 1 175 ? 5.105 10.230 -1.292 1.00 93.12 175 ILE A O 1
ATOM 1316 N N . GLY A 1 176 ? 5.551 9.020 0.558 1.00 89.62 176 GLY A N 1
ATOM 1317 C CA . GLY A 1 176 ? 6.783 8.409 0.065 1.00 89.62 176 GLY A CA 1
ATOM 1318 C C . GLY A 1 176 ? 6.546 7.565 -1.188 1.00 89.62 176 GLY A C 1
ATOM 1319 O O . GLY A 1 176 ? 7.224 7.774 -2.194 1.00 89.62 176 GLY A O 1
ATOM 1320 N N . ASP A 1 177 ? 5.541 6.687 -1.166 1.00 89.00 177 ASP A N 1
ATOM 1321 C CA . ASP A 1 177 ? 5.182 5.831 -2.304 1.00 89.00 177 ASP A CA 1
ATOM 1322 C C . ASP A 1 177 ? 4.706 6.640 -3.522 1.00 89.00 177 ASP A C 1
ATOM 1324 O O . ASP A 1 177 ? 5.133 6.371 -4.646 1.00 89.00 177 ASP A O 1
ATOM 1328 N N . ILE A 1 178 ? 3.884 7.679 -3.324 1.00 92.06 178 ILE A N 1
ATOM 1329 C CA . ILE A 1 178 ? 3.454 8.578 -4.411 1.00 92.06 178 ILE A CA 1
ATOM 1330 C C . ILE A 1 178 ? 4.657 9.319 -5.003 1.00 92.06 178 ILE A C 1
ATOM 1332 O O . ILE A 1 178 ? 4.823 9.369 -6.222 1.00 92.06 178 ILE A O 1
ATOM 1336 N N . SER A 1 179 ? 5.515 9.882 -4.150 1.00 91.31 179 SER A N 1
ATOM 1337 C CA . SER A 1 179 ? 6.712 10.610 -4.588 1.00 91.31 179 SER A CA 1
ATOM 1338 C C . SER A 1 179 ? 7.639 9.700 -5.390 1.00 91.31 179 SER A C 1
ATOM 1340 O O . SER A 1 179 ? 8.156 10.091 -6.436 1.00 91.31 179 SER A O 1
ATOM 1342 N N . TYR A 1 180 ? 7.799 8.460 -4.931 1.00 86.31 180 TYR A N 1
ATOM 1343 C CA . TYR A 1 180 ? 8.548 7.428 -5.628 1.00 86.31 180 TYR A CA 1
ATOM 1344 C C . TYR A 1 180 ? 7.967 7.128 -7.015 1.00 86.31 180 TYR A C 1
ATOM 1346 O O . TYR A 1 180 ? 8.699 7.163 -8.006 1.00 86.31 180 TYR A O 1
ATOM 1354 N N . LEU A 1 181 ? 6.659 6.880 -7.100 1.00 89.88 181 LEU A N 1
ATOM 1355 C CA . LEU A 1 181 ? 5.978 6.587 -8.359 1.00 89.88 181 LEU A CA 1
ATOM 1356 C C . LEU A 1 181 ? 6.172 7.703 -9.386 1.00 89.88 181 LEU A C 1
ATOM 1358 O O . LEU A 1 181 ? 6.470 7.423 -10.547 1.00 89.88 181 LEU A O 1
ATOM 1362 N N . LEU A 1 182 ? 6.078 8.962 -8.955 1.00 91.06 182 LEU A N 1
ATOM 1363 C CA . LEU A 1 182 ? 6.313 10.120 -9.819 1.00 91.06 182 LEU A CA 1
ATOM 1364 C C . LEU A 1 182 ? 7.754 10.171 -10.345 1.00 91.06 182 LEU A C 1
ATOM 1366 O O . LEU A 1 182 ? 7.966 10.460 -11.526 1.00 91.06 182 LEU A O 1
ATOM 1370 N N . ILE A 1 183 ? 8.745 9.875 -9.496 1.00 90.38 183 ILE A N 1
ATOM 1371 C CA . ILE A 1 183 ? 10.162 9.838 -9.891 1.00 90.38 183 ILE A CA 1
ATOM 1372 C C . ILE A 1 183 ? 10.402 8.722 -10.910 1.00 90.38 183 ILE A C 1
ATOM 1374 O O . ILE A 1 183 ? 10.994 8.975 -11.959 1.00 90.38 183 ILE A O 1
ATOM 1378 N N . VAL A 1 184 ? 9.913 7.508 -10.648 1.00 89.19 184 VAL A N 1
ATOM 1379 C CA . VAL A 1 184 ? 10.105 6.376 -11.567 1.00 89.19 184 VAL A CA 1
ATOM 1380 C C . VAL A 1 184 ? 9.387 6.607 -12.882 1.00 89.19 184 VAL A C 1
ATOM 1382 O O . VAL A 1 184 ? 10.008 6.466 -13.930 1.00 89.19 184 VAL A O 1
ATOM 1385 N N . GLN A 1 185 ? 8.128 7.047 -12.869 1.00 91.50 185 GLN A N 1
ATOM 1386 C CA . GLN A 1 185 ? 7.418 7.372 -14.107 1.00 91.50 185 GLN A CA 1
ATOM 1387 C C . GLN A 1 185 ? 8.167 8.415 -14.938 1.00 91.50 185 GLN A C 1
ATOM 1389 O O . GLN A 1 185 ? 8.246 8.292 -16.162 1.00 91.50 185 GLN A O 1
ATOM 1394 N N . ARG A 1 186 ? 8.745 9.434 -14.292 1.00 91.44 186 ARG A N 1
ATOM 1395 C CA . ARG A 1 186 ? 9.558 10.439 -14.978 1.00 91.44 186 ARG A CA 1
ATOM 1396 C C . ARG A 1 186 ? 10.816 9.823 -15.591 1.00 91.44 186 ARG A C 1
ATOM 1398 O O . ARG A 1 186 ? 11.076 10.068 -16.766 1.00 91.44 186 ARG A O 1
ATOM 1405 N N . ASN A 1 187 ? 11.552 9.015 -14.830 1.00 91.12 187 ASN A N 1
ATOM 1406 C CA . ASN A 1 187 ? 12.791 8.386 -15.286 1.00 91.12 187 ASN A CA 1
ATOM 1407 C C . ASN A 1 187 ? 12.539 7.394 -16.430 1.00 91.12 187 ASN A C 1
ATOM 1409 O O . ASN A 1 187 ? 13.245 7.428 -17.437 1.00 91.12 187 ASN A O 1
ATOM 1413 N N . VAL A 1 188 ? 11.496 6.567 -16.319 1.00 91.06 188 VAL A N 1
ATOM 1414 C CA . VAL A 1 188 ? 11.116 5.576 -17.337 1.00 91.06 188 VAL A CA 1
ATOM 1415 C C . VAL A 1 188 ? 10.698 6.248 -18.643 1.00 91.06 188 VAL A C 1
ATOM 1417 O O . VAL A 1 188 ? 11.110 5.809 -19.713 1.00 91.06 188 VAL A O 1
ATOM 1420 N N . ARG A 1 189 ? 9.960 7.366 -18.585 1.00 89.69 189 ARG A N 1
ATOM 1421 C CA . ARG A 1 189 ? 9.583 8.132 -19.791 1.00 89.69 189 ARG A CA 1
ATOM 1422 C C . ARG A 1 189 ? 10.790 8.641 -20.581 1.00 89.69 189 ARG A C 1
ATOM 1424 O O . ARG A 1 189 ? 10.702 8.786 -21.800 1.00 89.69 189 ARG A O 1
ATOM 1431 N N . THR A 1 190 ? 11.894 8.939 -19.898 1.00 90.44 190 THR A N 1
ATOM 1432 C CA . THR A 1 190 ? 13.144 9.397 -20.522 1.00 90.44 190 THR A CA 1
ATOM 1433 C C . THR A 1 190 ? 14.120 8.268 -20.845 1.00 90.44 190 THR A C 1
ATOM 1435 O O . THR A 1 190 ? 15.086 8.502 -21.569 1.00 90.44 190 THR A O 1
ATOM 1438 N N . ALA A 1 191 ? 13.871 7.059 -20.339 1.00 90.19 191 ALA A N 1
ATOM 1439 C CA . ALA A 1 191 ? 14.764 5.925 -20.489 1.00 90.19 191 ALA A CA 1
ATOM 1440 C C . ALA A 1 191 ? 14.762 5.342 -21.911 1.00 90.19 191 ALA A C 1
ATOM 1442 O O . ALA A 1 191 ? 13.845 5.528 -22.724 1.00 90.19 191 ALA A O 1
ATOM 1443 N N . ARG A 1 192 ? 15.840 4.618 -22.196 1.00 88.56 192 ARG A N 1
A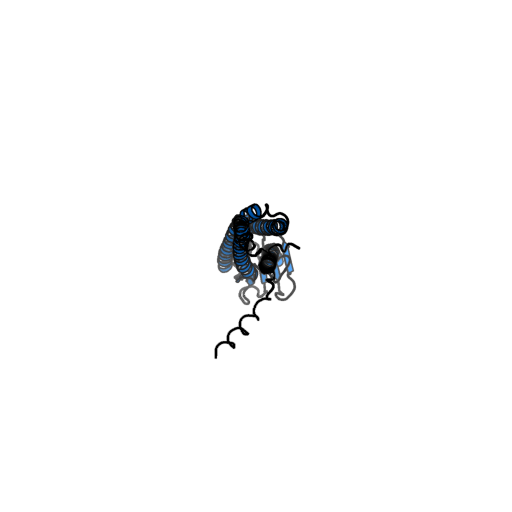TOM 1444 C CA . ARG A 1 192 ? 16.062 3.809 -23.390 1.00 88.56 192 ARG A CA 1
ATOM 1445 C C . ARG A 1 192 ? 16.350 2.356 -22.976 1.00 88.56 192 ARG A C 1
ATOM 1447 O O . ARG A 1 192 ? 17.118 2.178 -22.029 1.00 88.56 192 ARG A O 1
ATOM 1454 N N . PRO A 1 193 ? 15.750 1.367 -23.668 1.00 88.12 193 PRO A N 1
ATOM 1455 C CA . PRO A 1 193 ? 14.668 1.520 -24.652 1.00 88.12 193 PRO A CA 1
ATOM 1456 C C . PRO A 1 193 ? 13.380 2.096 -24.019 1.00 88.12 193 PRO A C 1
ATOM 1458 O O . PRO A 1 193 ? 13.273 2.223 -22.802 1.00 88.12 193 PRO A O 1
ATOM 1461 N N . ARG A 1 194 ? 12.434 2.571 -24.846 1.00 87.69 194 ARG A N 1
ATOM 1462 C CA . ARG A 1 194 ? 11.256 3.311 -24.351 1.00 87.69 194 ARG A CA 1
ATOM 1463 C C . ARG A 1 194 ? 10.204 2.354 -23.794 1.00 87.69 194 ARG A C 1
ATOM 1465 O O . ARG A 1 194 ? 9.498 1.713 -24.569 1.00 87.69 194 ARG A O 1
ATOM 1472 N N . PHE A 1 195 ? 10.049 2.353 -22.477 1.00 90.44 195 PHE A N 1
ATOM 1473 C CA . PHE A 1 195 ? 8.957 1.670 -21.790 1.00 90.44 195 PHE A CA 1
ATOM 1474 C C . PHE A 1 195 ? 7.792 2.627 -21.502 1.00 90.44 195 PHE A C 1
ATOM 1476 O O . PHE A 1 195 ? 7.988 3.826 -21.275 1.00 90.44 195 PHE A O 1
ATOM 1483 N N . HIS A 1 196 ? 6.572 2.099 -21.500 1.00 90.56 196 HIS A N 1
ATOM 1484 C CA . HIS A 1 196 ? 5.392 2.777 -20.985 1.00 90.56 196 HIS A CA 1
ATOM 1485 C C . HIS A 1 196 ? 5.157 2.334 -19.545 1.00 90.56 196 HIS A C 1
ATOM 1487 O O . HIS A 1 196 ? 5.025 1.143 -19.292 1.00 90.56 196 HIS A O 1
ATOM 1493 N N . ALA A 1 197 ? 5.164 3.283 -18.609 1.00 92.12 197 ALA A N 1
ATOM 1494 C CA . ALA A 1 197 ? 4.961 3.004 -17.193 1.00 92.12 197 ALA A CA 1
ATOM 1495 C C . ALA A 1 197 ? 3.527 3.329 -16.776 1.00 92.12 197 ALA A C 1
ATOM 1497 O O . ALA A 1 197 ? 3.104 4.486 -16.876 1.00 92.12 197 ALA A O 1
ATOM 1498 N N . GLU A 1 198 ? 2.831 2.339 -16.232 1.00 92.50 198 GLU A N 1
ATOM 1499 C CA . GLU A 1 198 ? 1.464 2.447 -15.736 1.00 92.50 198 GLU A CA 1
ATOM 1500 C C . GLU A 1 198 ? 1.403 2.177 -14.232 1.00 92.50 198 GLU A C 1
ATOM 1502 O O . GLU A 1 198 ? 2.183 1.404 -13.672 1.00 92.50 198 GLU A O 1
ATOM 1507 N N . LEU A 1 199 ? 0.480 2.862 -13.558 1.00 92.69 199 LEU A N 1
ATOM 1508 C CA . LEU A 1 199 ? 0.249 2.668 -12.131 1.00 92.69 199 LEU A CA 1
ATOM 1509 C C . LEU A 1 199 ? -0.505 1.358 -11.916 1.00 92.69 199 LEU A C 1
ATOM 1511 O O . LEU A 1 199 ? -1.562 1.150 -12.506 1.00 92.69 199 LEU A O 1
ATOM 1515 N N . GLY A 1 200 ? 0.021 0.509 -11.039 1.00 91.19 200 GLY A N 1
ATOM 1516 C CA . GLY A 1 200 ? -0.621 -0.751 -10.693 1.00 91.19 200 GLY A CA 1
ATOM 1517 C C . GLY A 1 200 ? -1.723 -0.593 -9.642 1.00 91.19 200 GLY A C 1
ATOM 1518 O O . GLY A 1 200 ? -2.001 0.498 -9.137 1.00 91.19 200 GLY A O 1
ATOM 1519 N N . LEU A 1 201 ? -2.366 -1.700 -9.274 1.00 91.31 201 LEU A N 1
ATOM 1520 C CA . LEU A 1 201 ? -3.488 -1.700 -8.324 1.00 91.31 201 LEU A CA 1
ATOM 1521 C C . LEU A 1 201 ? -3.067 -1.300 -6.895 1.00 91.31 201 LEU A C 1
ATOM 1523 O O . LEU A 1 201 ? -3.860 -0.748 -6.129 1.00 91.31 201 LEU A O 1
ATOM 1527 N N . VAL A 1 202 ? -1.817 -1.577 -6.515 1.00 91.38 202 VAL A N 1
ATOM 1528 C CA . VAL A 1 202 ? -1.347 -1.475 -5.125 1.00 91.38 202 VAL A CA 1
ATOM 1529 C C . VAL A 1 202 ? -1.377 -0.039 -4.604 1.00 91.38 202 VAL A C 1
ATOM 1531 O O . VAL A 1 202 ? -1.658 0.158 -3.422 1.00 91.38 202 VAL A O 1
ATOM 1534 N N . ILE A 1 203 ? -1.174 0.975 -5.456 1.00 92.12 203 ILE A N 1
ATOM 1535 C CA . ILE A 1 203 ? -1.265 2.378 -5.017 1.00 92.12 203 ILE A CA 1
ATOM 1536 C C . ILE A 1 203 ? -2.682 2.732 -4.556 1.00 92.12 203 ILE A C 1
ATOM 1538 O O . ILE A 1 203 ? -2.863 3.388 -3.531 1.00 92.12 203 ILE A O 1
ATOM 1542 N N . TRP A 1 204 ? -3.702 2.231 -5.251 1.00 93.69 204 TRP A N 1
ATOM 1543 C CA . TRP A 1 204 ? -5.097 2.451 -4.880 1.00 93.69 204 TRP A CA 1
ATOM 1544 C C . TRP A 1 204 ? -5.446 1.732 -3.580 1.00 93.69 204 TRP A C 1
ATOM 1546 O O . TRP A 1 204 ? -6.112 2.307 -2.717 1.00 93.69 204 TRP A O 1
ATOM 1556 N N . LEU A 1 205 ? -4.931 0.512 -3.395 1.00 92.19 205 LEU A N 1
ATOM 1557 C CA . LEU A 1 205 ? -5.060 -0.217 -2.132 1.00 92.19 205 LEU A CA 1
ATOM 1558 C C . LEU A 1 205 ? -4.415 0.557 -0.974 1.00 92.19 205 LEU A C 1
ATOM 1560 O O . LEU A 1 205 ? -5.010 0.646 0.099 1.00 92.19 205 LEU A O 1
ATOM 1564 N N . TRP A 1 206 ? -3.248 1.170 -1.188 1.00 91.38 206 TRP A N 1
ATOM 1565 C CA . TRP A 1 206 ? -2.592 2.036 -0.202 1.00 91.38 206 TRP A CA 1
ATOM 1566 C C . TRP A 1 206 ? -3.405 3.285 0.138 1.00 91.38 206 TRP A C 1
ATOM 1568 O O . TRP A 1 206 ? -3.541 3.614 1.319 1.00 91.38 206 TRP A O 1
ATOM 1578 N N . VAL A 1 207 ? -3.985 3.958 -0.858 1.00 94.69 207 VAL A N 1
ATOM 1579 C CA . VAL A 1 207 ? -4.843 5.136 -0.642 1.00 94.69 207 VAL A CA 1
ATOM 1580 C C . VAL A 1 207 ? -6.068 4.759 0.193 1.00 94.69 207 VAL A C 1
ATOM 1582 O O . VAL A 1 207 ? -6.319 5.368 1.236 1.00 94.69 207 VAL A O 1
ATOM 1585 N N . VAL A 1 208 ? -6.795 3.713 -0.214 1.00 95.75 208 VAL A N 1
ATOM 1586 C CA . VAL A 1 208 ? -7.984 3.230 0.507 1.00 95.75 208 VAL A CA 1
ATOM 1587 C C . VAL A 1 208 ? -7.612 2.786 1.918 1.00 95.75 208 VAL A C 1
ATOM 1589 O O . VAL A 1 208 ? -8.274 3.160 2.885 1.00 95.75 208 VAL A O 1
ATOM 1592 N N . SER A 1 209 ? -6.519 2.039 2.063 1.00 93.25 209 SER A N 1
ATOM 1593 C CA . SER A 1 209 ? -6.057 1.580 3.365 1.00 93.25 209 SER A CA 1
ATOM 1594 C C . SER A 1 209 ? -5.684 2.739 4.291 1.00 93.25 209 SER A C 1
ATOM 1596 O O . SER A 1 209 ? -6.035 2.705 5.466 1.00 93.25 209 SER A O 1
ATOM 1598 N N . THR A 1 210 ? -4.995 3.766 3.794 1.00 93.94 210 THR A N 1
ATOM 1599 C CA . THR A 1 210 ? -4.604 4.944 4.588 1.00 93.94 210 THR A CA 1
ATOM 1600 C C . THR A 1 210 ? -5.827 5.736 5.055 1.00 93.94 210 THR A C 1
ATOM 1602 O O . THR A 1 210 ? -5.906 6.153 6.219 1.00 93.94 210 THR A O 1
ATOM 1605 N N . ALA A 1 211 ? -6.828 5.884 4.184 1.00 95.75 211 ALA A N 1
ATOM 1606 C CA . ALA A 1 211 ? -8.103 6.493 4.547 1.00 95.75 211 ALA A CA 1
ATOM 1607 C C . ALA A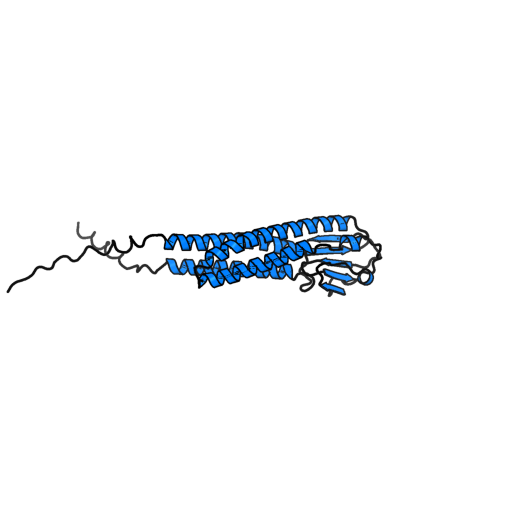 1 211 ? -8.818 5.680 5.641 1.00 95.75 211 ALA A C 1
ATOM 1609 O O . ALA A 1 211 ? -9.261 6.241 6.645 1.00 95.75 211 ALA A O 1
ATOM 1610 N N . LEU A 1 212 ? -8.861 4.351 5.500 1.00 94.38 212 LEU A N 1
ATOM 1611 C CA . LEU A 1 212 ? -9.478 3.462 6.484 1.00 94.38 212 LEU A CA 1
ATOM 1612 C C . LEU A 1 212 ? -8.752 3.469 7.836 1.00 94.38 212 LEU A C 1
ATOM 1614 O O . LEU A 1 212 ? -9.428 3.477 8.866 1.00 94.38 212 LEU A O 1
ATOM 1618 N N . VAL A 1 213 ? -7.412 3.526 7.867 1.00 92.38 213 VAL A N 1
ATOM 1619 C CA . VAL A 1 213 ? -6.642 3.715 9.115 1.00 92.38 213 VAL A CA 1
ATOM 1620 C C . VAL A 1 213 ? -7.083 4.996 9.817 1.00 92.38 213 VAL A C 1
ATOM 1622 O O . VAL A 1 213 ? -7.371 4.960 11.012 1.00 92.38 213 VAL A O 1
ATOM 1625 N N . SER A 1 214 ? -7.199 6.104 9.080 1.00 94.75 214 SER A N 1
ATOM 1626 C CA . SER A 1 214 ? -7.597 7.403 9.637 1.00 94.75 214 SER A CA 1
ATOM 1627 C C . SER A 1 214 ? -9.005 7.357 10.241 1.00 94.75 214 SER A C 1
ATOM 1629 O O . SER A 1 214 ? -9.201 7.728 11.398 1.00 94.75 214 SER A O 1
ATOM 1631 N N . VAL A 1 215 ? -9.978 6.817 9.497 1.00 94.75 215 VAL A N 1
ATOM 1632 C CA . VAL A 1 215 ? -11.357 6.635 9.984 1.00 94.75 215 VAL A CA 1
ATOM 1633 C C . VAL A 1 215 ? -11.378 5.742 11.225 1.00 94.75 215 VAL A C 1
ATOM 1635 O O . VAL A 1 215 ? -12.025 6.061 12.222 1.00 94.75 215 VAL A O 1
ATOM 1638 N N . THR A 1 216 ? -10.631 4.641 11.193 1.00 91.31 216 THR A N 1
ATOM 1639 C CA . THR A 1 216 ? -10.542 3.688 12.301 1.00 91.31 216 THR A CA 1
ATOM 1640 C C . THR A 1 216 ? -9.946 4.333 13.551 1.00 91.31 216 THR A C 1
ATOM 1642 O O . THR A 1 216 ? -10.489 4.157 14.641 1.00 91.31 216 THR A O 1
ATOM 1645 N N . ALA A 1 217 ? -8.880 5.124 13.415 1.00 91.00 217 ALA A N 1
ATOM 1646 C CA . ALA A 1 217 ? -8.280 5.858 14.524 1.00 91.00 217 ALA A CA 1
ATOM 1647 C C . ALA A 1 217 ? -9.288 6.828 15.165 1.00 91.00 217 ALA A C 1
ATOM 1649 O O . ALA A 1 217 ? -9.467 6.798 16.385 1.00 91.00 217 ALA A O 1
ATOM 1650 N N . CYS A 1 218 ? -10.019 7.607 14.359 1.00 92.69 218 CYS A N 1
ATOM 1651 C CA . CYS A 1 218 ? -11.074 8.500 14.847 1.00 92.69 218 CYS A CA 1
ATOM 1652 C C . CYS A 1 218 ? -12.181 7.741 15.595 1.00 92.69 218 CYS A C 1
ATOM 1654 O O . CYS A 1 218 ? -12.571 8.137 16.695 1.00 92.69 218 CYS A O 1
ATOM 1656 N N . LEU A 1 219 ? -12.663 6.625 15.036 1.00 92.25 219 LEU A N 1
ATOM 1657 C CA . LEU A 1 219 ? -13.703 5.806 15.664 1.00 92.25 219 LEU A CA 1
ATOM 1658 C C . LEU A 1 219 ? -13.248 5.212 17.000 1.00 92.25 219 LEU A C 1
ATOM 1660 O O . LEU A 1 219 ? -14.040 5.136 17.938 1.00 92.25 219 LEU A O 1
ATOM 1664 N N . ILE A 1 220 ? -11.981 4.808 17.107 1.00 89.38 220 ILE A N 1
ATOM 1665 C CA . ILE A 1 220 ? -11.416 4.252 18.340 1.00 89.38 220 ILE A CA 1
ATOM 1666 C C . ILE A 1 220 ? -11.319 5.323 19.429 1.00 89.38 220 ILE A C 1
ATOM 1668 O O . ILE A 1 220 ? -11.722 5.067 20.567 1.00 89.38 220 ILE A O 1
ATOM 1672 N N . VAL A 1 221 ? -10.837 6.525 19.093 1.00 89.19 221 VAL A N 1
ATOM 1673 C CA . VAL A 1 221 ? -10.798 7.664 20.027 1.00 89.19 221 VAL A CA 1
ATOM 1674 C C . VAL A 1 221 ? -12.209 7.979 20.521 1.00 89.19 221 VAL A C 1
ATOM 1676 O O . VAL A 1 221 ? -12.458 7.955 21.729 1.00 89.19 221 VAL A O 1
ATOM 1679 N N . TRP A 1 222 ? -13.154 8.140 19.593 1.00 91.00 222 TRP A N 1
ATOM 1680 C CA . TRP A 1 222 ? -14.557 8.396 19.910 1.00 91.00 222 TRP A CA 1
ATOM 1681 C C . TRP A 1 222 ? -15.169 7.304 20.804 1.00 91.00 222 TRP A C 1
ATOM 1683 O O . TRP A 1 222 ? -15.854 7.595 21.790 1.00 91.00 222 TRP A O 1
ATOM 1693 N N . TYR A 1 223 ? -14.889 6.030 20.511 1.00 90.06 223 TYR A N 1
ATOM 1694 C CA . TYR A 1 223 ? -15.372 4.894 21.295 1.00 90.06 223 TYR A CA 1
ATOM 1695 C C . TYR A 1 223 ? -14.874 4.941 22.748 1.00 90.06 223 TYR A C 1
ATOM 1697 O O . TYR A 1 223 ? -15.652 4.724 23.691 1.00 90.06 223 TYR A O 1
ATOM 1705 N N . PHE A 1 224 ? -13.592 5.254 22.962 1.00 87.19 224 PHE A N 1
ATOM 1706 C CA . PHE A 1 224 ? -13.037 5.358 24.310 1.00 87.19 224 PHE A CA 1
ATOM 1707 C C . PHE A 1 224 ? -13.531 6.592 25.059 1.00 87.19 224 PHE A C 1
ATOM 1709 O O . PHE A 1 224 ? -13.866 6.467 26.240 1.00 87.19 224 PHE A O 1
ATOM 1716 N N . GLU A 1 225 ? -13.639 7.748 24.405 1.00 87.44 225 GLU A N 1
ATOM 1717 C CA . GLU A 1 225 ? -14.190 8.964 25.013 1.00 87.44 225 GLU A CA 1
ATOM 1718 C C . GLU A 1 225 ? -15.645 8.771 25.447 1.00 87.44 225 GLU A C 1
ATOM 1720 O O . GLU A 1 225 ? -15.979 9.018 26.608 1.00 87.44 225 GLU A O 1
ATOM 1725 N N . SER A 1 226 ? -16.489 8.197 24.583 1.00 85.88 226 SER A N 1
ATOM 1726 C CA . SER A 1 226 ? -17.881 7.855 24.918 1.00 85.88 226 SER A CA 1
ATOM 1727 C C . SER A 1 226 ? -17.972 6.902 26.118 1.00 85.88 226 SER A C 1
ATOM 1729 O O . SER A 1 226 ? -18.893 6.965 26.942 1.00 85.88 226 SER A O 1
ATOM 1731 N N . THR A 1 227 ? -16.994 6.004 26.255 1.00 81.88 227 THR A N 1
ATOM 1732 C CA . THR A 1 227 ? -16.923 5.060 27.376 1.00 81.88 227 THR A CA 1
ATOM 1733 C C . THR A 1 227 ? -16.417 5.715 28.665 1.00 81.88 227 THR A C 1
ATOM 1735 O O . THR A 1 227 ? -16.851 5.320 29.750 1.00 81.88 227 THR A O 1
ATOM 1738 N N . ARG A 1 228 ? -15.533 6.717 28.574 1.00 81.44 228 ARG A N 1
ATOM 1739 C CA . ARG A 1 228 ? -15.073 7.517 29.720 1.00 81.44 228 ARG A CA 1
ATOM 1740 C C . ARG A 1 228 ? -16.176 8.441 30.227 1.00 81.44 228 ARG A C 1
ATOM 1742 O O . ARG A 1 228 ? -16.477 8.378 31.412 1.00 81.44 228 ARG A O 1
ATOM 1749 N N . ALA A 1 229 ? -16.843 9.193 29.351 1.00 81.12 229 ALA A N 1
ATOM 1750 C CA . ALA A 1 229 ? -17.914 10.123 29.726 1.00 81.12 229 ALA A CA 1
ATOM 1751 C C . ALA A 1 229 ? -19.023 9.446 30.555 1.00 81.12 229 ALA A C 1
ATOM 1753 O O . ALA A 1 229 ? -19.481 9.977 31.562 1.00 81.12 229 ALA A O 1
ATOM 1754 N N . LYS A 1 230 ? -19.389 8.206 30.205 1.00 75.31 230 LYS A N 1
ATOM 1755 C CA . LYS A 1 230 ? -20.395 7.421 30.942 1.00 75.31 230 LYS A CA 1
ATOM 1756 C C . LYS A 1 230 ? -19.940 6.918 32.317 1.00 75.31 230 LYS A C 1
ATOM 1758 O O . LYS A 1 230 ? -20.796 6.546 33.107 1.00 75.31 230 LYS A O 1
ATOM 1763 N N . ARG A 1 231 ? -18.632 6.860 32.602 1.00 71.19 231 ARG A N 1
ATOM 1764 C CA . ARG A 1 231 ? -18.111 6.494 33.934 1.00 71.19 231 ARG A CA 1
ATOM 1765 C C . ARG A 1 231 ? -18.108 7.670 34.911 1.00 71.19 231 ARG A C 1
ATOM 1767 O O . ARG A 1 231 ? -18.121 7.426 36.109 1.00 71.19 231 ARG A O 1
ATOM 1774 N N . PHE A 1 232 ? -18.088 8.902 34.405 1.00 66.06 232 PHE A N 1
ATOM 1775 C CA . PHE A 1 232 ? -18.033 10.118 35.221 1.00 66.06 232 PHE A CA 1
ATOM 1776 C C . PHE A 1 232 ? -19.399 10.753 35.487 1.00 66.06 232 PHE A C 1
ATOM 1778 O O . PHE A 1 232 ? -19.480 11.646 36.321 1.00 66.06 232 PHE A O 1
ATOM 1785 N N . LEU A 1 233 ? -20.469 10.306 34.819 1.00 68.69 233 LEU A N 1
ATOM 1786 C CA . LEU A 1 233 ? -21.816 10.734 35.185 1.00 68.69 233 LEU A CA 1
ATOM 1787 C C . LEU A 1 233 ? -22.182 10.105 36.540 1.00 68.69 233 LEU A C 1
ATOM 1789 O O . LEU A 1 233 ? -22.251 8.874 36.624 1.00 68.69 233 LEU A O 1
ATOM 1793 N N . PRO A 1 234 ? -22.378 10.915 37.598 1.00 54.88 234 PRO A N 1
ATOM 1794 C CA . PRO A 1 234 ? -22.671 10.407 38.926 1.00 54.88 234 PRO A CA 1
ATOM 1795 C C . PRO A 1 234 ? -23.992 9.640 38.898 1.00 54.88 234 PRO A C 1
ATOM 1797 O O . PRO A 1 234 ? -24.956 10.013 38.226 1.00 54.88 234 PRO A O 1
ATOM 1800 N N . ARG A 1 235 ? -24.030 8.540 39.649 1.00 55.50 235 ARG A N 1
ATOM 1801 C CA . ARG A 1 235 ? -25.157 7.603 39.791 1.00 55.50 235 ARG A CA 1
ATOM 1802 C C . ARG A 1 235 ? -26.346 8.212 40.561 1.00 55.50 235 ARG A C 1
ATOM 1804 O O . ARG A 1 235 ? -27.115 7.499 41.187 1.00 55.50 235 ARG A O 1
ATOM 1811 N N . GLU A 1 236 ? -26.474 9.532 40.537 1.00 53.97 236 GLU A N 1
ATOM 1812 C CA . GLU A 1 236 ? -27.302 10.337 41.438 1.00 53.97 236 GLU A CA 1
ATOM 1813 C C . GLU A 1 236 ? -28.754 10.474 40.951 1.00 53.97 236 GLU A C 1
ATOM 1815 O O . GLU A 1 236 ? -29.646 10.812 41.718 1.00 53.97 236 GLU A O 1
ATOM 1820 N N . LYS A 1 237 ? -29.040 10.110 39.693 1.00 48.91 237 LYS A N 1
ATOM 1821 C CA . LYS A 1 237 ? -30.411 10.073 39.146 1.00 48.91 237 LYS A CA 1
ATOM 1822 C C . LYS A 1 237 ? -31.068 8.692 39.130 1.00 48.91 237 LYS A C 1
ATOM 1824 O O . LYS A 1 237 ? -32.131 8.550 38.539 1.00 48.91 237 LYS A O 1
ATOM 1829 N N . GLN A 1 238 ? -30.451 7.667 39.725 1.00 49.75 238 GLN A N 1
ATOM 1830 C CA . GLN A 1 238 ? -31.018 6.311 39.699 1.00 49.75 238 GLN A CA 1
ATOM 1831 C C . GLN A 1 238 ? -31.756 5.910 40.987 1.00 49.75 238 GLN A C 1
ATOM 1833 O O . GLN A 1 238 ? -32.494 4.936 40.947 1.00 49.75 238 GLN A O 1
ATOM 1838 N N . ASN A 1 239 ? -31.629 6.681 42.075 1.00 50.72 239 ASN A N 1
ATOM 1839 C CA . ASN A 1 239 ? -32.328 6.416 43.344 1.00 50.72 239 ASN A CA 1
ATOM 1840 C C . ASN A 1 239 ? -33.429 7.434 43.690 1.00 50.72 239 ASN A C 1
ATOM 1842 O O . ASN A 1 239 ? -34.153 7.231 44.653 1.00 50.72 239 ASN A O 1
ATOM 1846 N N . SER A 1 240 ? -33.605 8.510 42.920 1.00 50.66 240 SER A N 1
ATOM 1847 C CA . SER A 1 240 ? -34.588 9.568 43.218 1.00 50.66 240 SER A CA 1
ATOM 1848 C C . SER A 1 240 ? -36.014 9.283 42.710 1.00 50.66 240 SER A C 1
ATOM 1850 O O . SER A 1 240 ? -36.847 10.182 42.699 1.00 50.66 240 SER A O 1
ATOM 1852 N N . GLY A 1 241 ? -36.307 8.046 42.290 1.00 52.75 241 GLY A N 1
ATOM 1853 C CA . GLY A 1 241 ? -37.633 7.622 41.815 1.00 52.75 241 GLY A CA 1
ATOM 1854 C C . GLY A 1 241 ? -38.348 6.587 42.691 1.00 52.75 241 GLY A C 1
ATOM 1855 O O . GLY A 1 241 ? -39.426 6.147 42.311 1.00 52.75 241 GLY A O 1
ATOM 1856 N N . GLU A 1 242 ? -37.768 6.179 43.826 1.00 52.94 242 GLU A N 1
ATOM 1857 C CA . GLU A 1 242 ? -38.311 5.106 44.686 1.00 52.94 242 GLU A CA 1
ATOM 1858 C C . GLU A 1 242 ? -38.582 5.546 46.139 1.00 52.94 242 GLU A C 1
ATOM 1860 O O . GLU A 1 242 ? -38.769 4.715 47.020 1.00 52.94 242 GLU A O 1
ATOM 1865 N N . GLU A 1 243 ? -38.668 6.852 46.403 1.00 52.97 243 GLU A N 1
ATOM 1866 C CA . GLU A 1 243 ? -39.222 7.378 47.657 1.00 52.97 243 GLU A CA 1
ATOM 1867 C C . GLU A 1 243 ? -40.549 8.076 47.362 1.00 52.97 243 GLU A C 1
ATOM 1869 O O . GLU A 1 243 ? -40.580 9.235 46.956 1.00 52.97 243 GLU A O 1
ATOM 1874 N N . GLY A 1 244 ? -41.669 7.366 47.529 1.00 55.62 244 GLY A N 1
ATOM 1875 C CA . GLY A 1 244 ? -42.967 8.027 47.394 1.00 55.62 244 GLY A CA 1
ATOM 1876 C C . GLY A 1 244 ? -44.222 7.170 47.316 1.00 55.62 244 GLY A C 1
ATOM 1877 O O . GLY A 1 244 ? -45.164 7.616 46.677 1.00 55.62 244 GLY A O 1
ATOM 1878 N N . SER A 1 245 ? -44.292 5.977 47.923 1.00 52.94 245 SER A N 1
ATOM 1879 C CA . SER A 1 245 ? -45.601 5.371 48.240 1.00 52.94 245 SER A CA 1
ATOM 1880 C C . SER A 1 245 ? -45.506 4.240 49.273 1.00 52.94 245 SER A C 1
ATOM 1882 O O . SER A 1 245 ? -45.672 3.063 48.968 1.00 52.94 245 SER A O 1
ATOM 1884 N N . GLN A 1 246 ? -45.259 4.589 50.535 1.00 52.47 246 GLN A N 1
ATOM 1885 C CA . GLN A 1 246 ? -45.831 3.826 51.648 1.00 52.47 246 GLN A CA 1
ATOM 1886 C C . GLN A 1 246 ? -46.822 4.735 52.367 1.00 52.47 246 GLN A C 1
ATOM 1888 O O . GLN A 1 246 ? -46.539 5.335 53.401 1.00 52.47 246 GLN A O 1
ATOM 1893 N N . GLY A 1 247 ? -47.998 4.866 51.747 1.00 54.19 247 GLY A N 1
ATOM 1894 C CA . GLY A 1 247 ? -49.193 5.372 52.405 1.00 54.19 247 GLY A CA 1
ATOM 1895 C C . GLY A 1 247 ? -49.547 4.453 53.570 1.00 54.19 247 GLY A C 1
ATOM 1896 O O . GLY A 1 247 ? -49.708 3.243 53.400 1.00 54.19 247 GLY A O 1
ATOM 1897 N N . GLY A 1 248 ? -49.613 5.042 54.762 1.00 54.94 248 GLY A N 1
ATOM 1898 C CA . GLY A 1 248 ? -49.913 4.352 56.004 1.00 54.94 248 GLY A CA 1
ATOM 1899 C C . GLY A 1 248 ? -51.253 3.624 55.959 1.00 54.94 248 GLY A C 1
ATOM 1900 O O . GLY A 1 248 ? -52.261 4.153 55.489 1.00 54.94 248 GLY A O 1
ATOM 1901 N N . ARG A 1 249 ? -51.272 2.412 56.514 1.00 52.53 249 ARG A N 1
ATOM 1902 C CA . ARG A 1 249 ? -52.507 1.733 56.893 1.00 52.53 249 ARG A CA 1
ATOM 1903 C C . ARG A 1 249 ? -52.595 1.765 58.411 1.00 52.53 249 ARG A C 1
ATOM 1905 O O . ARG A 1 249 ? -51.806 1.125 59.100 1.00 52.53 249 ARG A O 1
ATOM 1912 N N . GLY A 1 250 ? -53.504 2.614 58.884 1.00 52.91 250 GLY A N 1
ATOM 1913 C CA . GLY A 1 250 ? -53.792 2.841 60.291 1.00 52.91 250 GLY A CA 1
ATOM 1914 C C . GLY A 1 250 ? -54.186 1.561 61.019 1.00 52.91 250 GLY A C 1
ATOM 1915 O O . GLY A 1 250 ? -54.767 0.641 60.439 1.00 52.91 250 GLY A O 1
ATOM 1916 N N . GLY A 1 251 ? -53.838 1.534 62.302 1.00 51.22 251 GLY A N 1
ATOM 1917 C CA . GLY A 1 251 ? -54.260 0.502 63.230 1.00 51.22 251 GLY A CA 1
ATOM 1918 C C . GLY A 1 251 ? -55.775 0.481 63.400 1.00 51.22 251 GLY A C 1
ATOM 1919 O O . GLY A 1 251 ? -56.436 1.518 63.375 1.00 51.22 251 GLY A O 1
ATOM 1920 N N . HIS A 1 252 ? -56.300 -0.719 63.623 1.00 54.28 252 HIS A N 1
ATOM 1921 C CA . HIS A 1 252 ? -57.601 -0.901 64.238 1.00 54.28 252 HIS A CA 1
ATOM 1922 C C . HIS A 1 252 ? -57.406 -1.711 65.515 1.00 54.28 252 HIS A C 1
ATOM 1924 O O . HIS A 1 252 ? -56.964 -2.857 65.484 1.00 54.28 252 HIS A O 1
ATOM 1930 N N . VAL A 1 253 ? -57.694 -1.042 66.626 1.00 55.38 253 VAL A N 1
ATOM 1931 C CA . VAL A 1 253 ? -57.937 -1.608 67.950 1.00 55.38 253 VAL A CA 1
ATOM 1932 C C . VAL A 1 253 ? -59.265 -2.362 67.889 1.00 55.38 253 VAL A C 1
ATOM 1934 O O . VAL A 1 253 ? -60.249 -1.747 67.472 1.00 55.38 253 VAL A O 1
ATOM 1937 N N . VAL A 1 254 ? -59.265 -3.643 68.277 1.00 63.94 254 VAL A N 1
ATOM 1938 C CA . VAL A 1 254 ? -60.211 -4.295 69.212 1.00 63.94 254 VAL A CA 1
ATOM 1939 C C . VAL A 1 254 ? -59.465 -5.449 69.875 1.00 63.94 254 VAL A C 1
ATOM 1941 O O . VAL A 1 254 ? -58.862 -6.247 69.124 1.00 63.94 254 VAL A O 1
#

Sequence (254 aa):
MSELAVLESSKEEGSKGRPVGGWRRKIAFVGIFTLILITFTLQLLSSLSTAIITPLDLIHAELVPGRGDGIPRRISLGGSGGCMWFDDLSGPPTKCITTIHFQPDPEVLSLSEEDTILSAMTTKIGVWRITNYLATGLVGMGKVLFVLSGKYGKLGGITSAILYPATLLTWAALIGDISYLLIVQRNVRTARPRFHAELGLVIWLWVVSTALVSVTACLIVWYFESTRAKRFLPREKQNSGEEGSQGGRGGHVV

Organism: NCBI:txid1296100

Foldseek 3Di:
DPPPPPVVPPPPPDPPPDPPVPVVLVVLLVVLLVLLVLLLVLLVCQQPPCLNDPQFFQKKWWQDQPQPPRWIKMWGAGNQWIFIDTRDPPDDTPDTDGDQFYFDDCVSNVHDPPWLLRVLPGDPRNPLSVLSVVLSVLSVVLSVLSVVCVVVVVSLVVSLVSLVVSLVSLVVSLVSSVVSLVSSQVSQCVTPPRIHMDGHPSNVSSVVSSVSSVVSSVSSVVSSVVVVVVVPPDPVPVPPPPPDDPDDDDDDDD

pLDDT: mean 80.98, std 14.63, range [44.84, 95.75]